Protein AF-A0A9E2YV02-F1 (afdb_monomer_lite)

Radius of gyration: 29.88 Å; chains: 1; bounding box: 59×122×78 Å

pLDDT: mean 83.45, std 21.66, range [33.41, 98.94]

Sequence (335 aa):
MICKRRSFVGFTLAAAAYAQSGPAPRADAPRPAQPPQVVSPEVSADRHITFRIHAPNAKAIHLSGGDIPGMNPQAGQMTQGENGIWELTIGPIDPGAYRYNFNVDGVTVIDPRNPSSSESNNNLWSLVYVPGSDFMDTRQVPHGAVAAVTYYSTALQRFRRMHVYTPPGYENGSAKYPVFYLLHGAGDSDDSWTSVGRAGFIMDNLIAAKAAKPMVIVMPAGHTSMGGFRVPGGADEFARDFTTDIMPYVEKNYRVISDRAHRAIAGLSMGGAQTLNIAVPHLNEFAYIGVYSSGLIGEFGPMRPAGAGGPTIQTPPGPSWEERNKDVLDNASLK

Foldseek 3Di:
DDDDDDDDDDDDDDDDDDDDDDDDDDDPDPDPDPQDDDAPFDADPLQKTKGKDQAQPFPWKFKDWPQWPPDDRVLRTWDQDPPRMTMHIDDSTDFFKTWMFMQTNNDTHERPNAPAWFDWLPDITGMDGGDDDLLLDPDPFQFWDKDWDWDQQPLLRGIFIAIKTFAGCQVVDDAAAFEEEEEEAPRGFNRCCVGRVSVRSNQRSCVRVVVDDGHMYIRTGQDSDPPDDDDPDDQRSSLCSCVPPVLVVCVVPGRHDQFQVRYEYEYEASSLQVQCSNCVVPVRRHPYGYRHPYDHPDDPDPPDPPPPDDDDPDDPDDDDPCRVCVVVSSDPVND

Structure (mmCIF, N/CA/C/O backbone):
data_AF-A0A9E2YV02-F1
#
_entry.id   AF-A0A9E2YV02-F1
#
loop_
_atom_site.group_PDB
_atom_site.id
_atom_site.type_symbol
_atom_site.label_atom_id
_atom_site.label_alt_id
_atom_site.label_comp_id
_atom_site.label_asym_id
_atom_site.label_entity_id
_atom_site.label_seq_id
_atom_site.pdbx_PDB_ins_code
_atom_site.Cartn_x
_atom_site.Cartn_y
_atom_site.Cartn_z
_atom_site.occupancy
_atom_site.B_iso_or_equiv
_atom_site.auth_seq_id
_atom_site.auth_comp_id
_atom_site.auth_asym_id
_atom_site.auth_atom_id
_atom_site.pdbx_PDB_model_num
ATOM 1 N N . MET A 1 1 ? 33.897 -88.022 22.891 1.00 38.88 1 MET A N 1
ATOM 2 C CA . MET A 1 1 ? 34.046 -86.561 22.703 1.00 38.88 1 MET A CA 1
ATOM 3 C C . MET A 1 1 ? 32.927 -85.847 23.443 1.00 38.88 1 MET A C 1
ATOM 5 O O . MET A 1 1 ? 31.831 -86.375 23.533 1.00 38.88 1 MET A O 1
ATOM 9 N N . ILE A 1 2 ? 33.271 -84.723 24.061 1.00 36.78 2 ILE A N 1
ATOM 10 C CA . ILE A 1 2 ? 32.563 -84.041 25.151 1.00 36.78 2 ILE A CA 1
ATOM 11 C C . ILE A 1 2 ? 31.263 -83.358 24.690 1.00 36.78 2 ILE A C 1
ATOM 13 O O . ILE A 1 2 ? 31.274 -82.584 23.741 1.00 36.78 2 ILE A O 1
ATOM 17 N N . CYS A 1 3 ? 30.182 -83.562 25.449 1.00 37.16 3 CYS A N 1
ATOM 18 C CA . CYS A 1 3 ? 28.969 -82.741 25.447 1.00 37.16 3 CYS A CA 1
ATOM 19 C C . CYS A 1 3 ? 28.955 -81.951 26.768 1.00 37.16 3 CYS A C 1
ATOM 21 O O . CYS A 1 3 ? 29.008 -82.569 27.834 1.00 37.16 3 CYS A O 1
ATOM 23 N N . LYS A 1 4 ? 28.938 -80.608 26.742 1.00 38.44 4 LYS A N 1
ATOM 24 C CA . LYS A 1 4 ? 28.918 -79.783 27.967 1.00 38.44 4 LYS A CA 1
ATOM 25 C C . LYS A 1 4 ? 27.669 -78.907 28.068 1.00 38.44 4 LYS A C 1
ATOM 27 O O . LYS A 1 4 ? 27.256 -78.244 27.123 1.00 38.44 4 LYS A O 1
ATOM 32 N N . ARG A 1 5 ? 27.087 -78.997 29.265 1.00 40.00 5 ARG A N 1
ATOM 33 C CA . ARG A 1 5 ? 25.814 -78.465 29.755 1.00 40.00 5 ARG A CA 1
ATOM 34 C C . ARG A 1 5 ? 25.841 -76.948 29.963 1.00 40.00 5 ARG A C 1
ATOM 36 O O . ARG A 1 5 ? 26.875 -76.382 30.304 1.00 40.00 5 ARG A O 1
ATOM 43 N N . ARG A 1 6 ? 24.659 -76.338 29.838 1.00 44.09 6 ARG A N 1
ATOM 44 C CA . ARG A 1 6 ? 24.321 -74.979 30.286 1.00 44.09 6 ARG A CA 1
ATOM 45 C C . ARG A 1 6 ? 24.007 -74.980 31.789 1.00 44.09 6 ARG A C 1
ATOM 47 O O . ARG A 1 6 ? 23.298 -75.874 32.243 1.00 44.09 6 ARG A O 1
ATOM 54 N N . SER A 1 7 ? 24.451 -73.948 32.504 1.00 37.84 7 SER A N 1
ATOM 55 C CA . SER A 1 7 ? 23.971 -73.593 33.847 1.00 37.84 7 SER A CA 1
ATOM 56 C C . SER A 1 7 ? 23.439 -72.161 33.820 1.00 37.84 7 SER A C 1
ATOM 58 O O . SER A 1 7 ? 24.141 -71.255 33.379 1.00 37.84 7 SER A O 1
ATOM 60 N N . PHE A 1 8 ? 22.202 -71.978 34.279 1.00 35.25 8 PHE A N 1
ATOM 61 C CA . PHE A 1 8 ? 21.577 -70.684 34.554 1.00 35.25 8 PHE A CA 1
ATOM 62 C C . PHE A 1 8 ? 21.704 -70.393 36.055 1.00 35.25 8 PHE A C 1
ATOM 64 O O . PHE A 1 8 ? 21.422 -71.271 36.869 1.00 35.25 8 PHE A O 1
ATOM 71 N N . VAL A 1 9 ? 22.103 -69.173 36.415 1.00 39.19 9 VAL A N 1
ATOM 72 C CA . VAL A 1 9 ? 22.070 -68.660 37.793 1.00 39.19 9 VAL A CA 1
ATOM 73 C C . VAL A 1 9 ? 20.946 -67.629 37.868 1.00 39.19 9 VAL A C 1
ATOM 75 O O . VAL A 1 9 ? 20.945 -66.666 37.105 1.00 39.19 9 VAL A O 1
ATOM 78 N N . GLY A 1 10 ? 19.971 -67.862 38.748 1.00 33.69 10 GLY A N 1
ATOM 79 C CA . GLY A 1 10 ? 18.887 -66.929 39.046 1.00 33.69 10 GLY A CA 1
ATOM 80 C C . GLY A 1 10 ? 19.279 -65.966 40.166 1.00 33.69 10 GLY A C 1
ATOM 81 O O . GLY A 1 10 ? 19.847 -66.390 41.169 1.00 33.69 10 GLY A O 1
ATOM 82 N N . PHE A 1 11 ? 18.958 -64.684 39.997 1.00 36.66 11 PHE A N 1
ATOM 83 C CA . PHE A 1 11 ? 19.027 -63.669 41.048 1.00 36.66 11 PHE A CA 1
ATOM 84 C C . PHE A 1 11 ? 17.606 -63.285 41.469 1.00 36.66 11 PHE A C 1
ATOM 86 O O . PHE A 1 11 ? 16.801 -62.848 40.648 1.00 36.66 11 PHE A O 1
ATOM 93 N N . THR A 1 12 ? 17.303 -63.449 42.753 1.00 37.78 12 THR A N 1
ATOM 94 C CA . THR A 1 12 ? 16.073 -62.994 43.410 1.00 37.78 12 THR A CA 1
ATOM 95 C C . THR A 1 12 ? 16.258 -61.545 43.870 1.00 37.78 12 THR A C 1
ATOM 97 O O . THR A 1 12 ? 17.143 -61.271 44.677 1.00 37.78 12 THR A O 1
ATOM 100 N N . LEU A 1 13 ? 15.427 -60.612 43.388 1.00 39.62 13 LEU A N 1
ATOM 101 C CA . LEU A 1 13 ? 15.317 -59.261 43.953 1.00 39.62 13 LEU A CA 1
ATOM 102 C C . LEU A 1 13 ? 14.214 -59.231 45.020 1.00 39.62 13 LEU A C 1
ATOM 104 O O . LEU A 1 13 ? 13.068 -59.580 44.743 1.00 39.62 13 LEU A O 1
ATOM 108 N N . ALA A 1 14 ? 14.557 -58.774 46.225 1.00 38.28 14 ALA A N 1
ATOM 109 C CA . ALA A 1 14 ? 13.600 -58.415 47.266 1.00 38.28 14 ALA A CA 1
ATOM 110 C C . ALA A 1 14 ? 13.085 -56.983 47.028 1.00 38.28 14 ALA A C 1
ATOM 112 O O . ALA A 1 14 ? 13.881 -56.057 46.876 1.00 38.28 14 ALA A O 1
ATOM 113 N N . ALA A 1 15 ? 11.764 -56.797 46.996 1.00 38.00 15 ALA A N 1
ATOM 114 C CA . ALA A 1 15 ? 11.129 -55.487 46.878 1.00 38.00 15 ALA A CA 1
ATOM 115 C C . ALA A 1 15 ? 10.862 -54.893 48.272 1.00 38.00 15 ALA A C 1
ATOM 117 O O . ALA A 1 15 ? 10.129 -55.478 49.068 1.00 38.00 15 ALA A O 1
ATOM 118 N N . ALA A 1 16 ? 11.434 -53.722 48.557 1.00 41.56 16 ALA A N 1
ATOM 119 C CA . ALA A 1 16 ? 11.057 -52.897 49.701 1.00 41.56 16 ALA A CA 1
ATOM 120 C C . ALA A 1 16 ? 9.892 -51.977 49.297 1.00 41.56 16 ALA A C 1
ATOM 122 O O . ALA A 1 16 ? 10.006 -51.206 48.343 1.00 41.56 16 ALA A O 1
ATOM 123 N N . ALA A 1 17 ? 8.767 -52.065 50.008 1.00 39.16 17 ALA A N 1
ATOM 124 C CA . ALA A 1 17 ? 7.615 -51.196 49.800 1.00 39.16 17 ALA A CA 1
ATOM 125 C C . ALA A 1 17 ? 7.838 -49.841 50.494 1.00 39.16 17 ALA A C 1
ATOM 127 O O . ALA A 1 17 ? 7.869 -49.767 51.720 1.00 39.16 17 ALA A O 1
ATOM 128 N N . TYR A 1 18 ? 7.961 -48.767 49.713 1.00 40.62 18 TYR A N 1
ATOM 129 C CA . TYR A 1 18 ? 7.818 -47.398 50.209 1.00 40.62 18 TYR A CA 1
ATOM 130 C C . TYR A 1 18 ? 6.353 -46.975 50.074 1.00 40.62 18 TYR A C 1
ATOM 132 O O . TYR A 1 18 ? 5.809 -46.947 48.971 1.00 40.62 18 TYR A O 1
ATOM 140 N N . ALA A 1 19 ? 5.709 -46.635 51.191 1.00 46.16 19 ALA A N 1
ATOM 141 C CA . ALA A 1 19 ? 4.398 -46.000 51.178 1.00 46.16 19 ALA A CA 1
ATOM 142 C C . ALA A 1 19 ? 4.544 -44.561 50.651 1.00 46.16 19 ALA A C 1
ATOM 144 O O . ALA A 1 19 ? 5.093 -43.698 51.333 1.00 46.16 19 ALA A O 1
ATOM 145 N N . GLN A 1 20 ? 4.081 -44.307 49.425 1.00 43.41 20 GLN A N 1
ATOM 146 C CA . GLN A 1 20 ? 3.940 -42.950 48.899 1.00 43.41 20 GLN A CA 1
ATOM 147 C C . GLN A 1 20 ? 2.690 -42.312 49.510 1.00 43.41 20 GLN A C 1
ATOM 149 O O . GLN A 1 20 ? 1.570 -42.757 49.260 1.00 43.41 20 GLN A O 1
ATOM 154 N N . SER A 1 21 ? 2.867 -41.259 50.305 1.00 52.78 21 SER A N 1
ATOM 155 C CA . SER A 1 21 ? 1.779 -40.340 50.628 1.00 52.78 21 SER A CA 1
ATOM 156 C C . SER A 1 21 ? 1.351 -39.627 49.342 1.00 52.78 21 SER A C 1
ATOM 158 O O . SER A 1 21 ? 2.147 -38.941 48.700 1.00 52.78 21 SER A O 1
ATOM 160 N N . GLY A 1 22 ? 0.098 -39.829 48.928 1.00 54.09 22 GLY A N 1
ATOM 161 C CA . GLY A 1 22 ? -0.474 -39.131 47.778 1.00 54.09 22 GLY A CA 1
ATOM 162 C C . GLY A 1 22 ? -0.483 -37.610 47.996 1.00 54.09 22 GLY A C 1
ATOM 163 O O . GLY A 1 22 ? -0.573 -37.158 49.142 1.00 54.09 22 GLY A O 1
ATOM 164 N N . PRO A 1 23 ? -0.384 -36.801 46.927 1.00 54.72 23 PRO A N 1
ATOM 165 C CA . PRO A 1 23 ? -0.481 -35.354 47.053 1.00 54.72 23 PRO A CA 1
ATOM 166 C C . PRO A 1 23 ? -1.861 -34.984 47.608 1.00 54.72 23 PRO A C 1
ATOM 168 O O . PRO A 1 23 ? -2.881 -35.502 47.152 1.00 54.72 23 PRO A O 1
ATOM 171 N N . ALA A 1 24 ? -1.890 -34.089 48.597 1.00 54.78 24 ALA A N 1
ATOM 172 C CA . ALA A 1 24 ? -3.134 -33.538 49.122 1.00 54.78 24 ALA A CA 1
ATO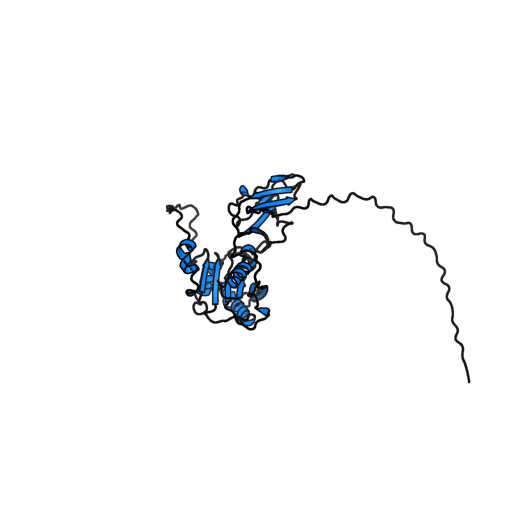M 173 C C . ALA A 1 24 ? -3.953 -32.898 47.980 1.00 54.78 24 ALA A C 1
ATOM 175 O O . ALA A 1 24 ? -3.357 -32.284 47.085 1.00 54.78 24 ALA A O 1
ATOM 176 N N . PRO A 1 25 ? -5.293 -33.017 47.988 1.00 47.84 25 PRO A N 1
ATOM 177 C CA . PRO A 1 25 ? -6.132 -32.396 46.973 1.00 47.84 25 PRO A CA 1
ATOM 178 C C . PRO A 1 25 ? -5.885 -30.884 46.978 1.00 47.84 25 PRO A C 1
ATOM 180 O O . PRO A 1 25 ? -6.066 -30.212 47.995 1.00 47.84 25 PRO A O 1
ATOM 183 N N . ARG A 1 26 ? -5.423 -30.347 45.842 1.00 58.22 26 ARG A N 1
ATOM 184 C CA . ARG A 1 26 ? -5.372 -28.900 45.630 1.00 58.22 26 ARG A CA 1
ATOM 185 C C . ARG A 1 26 ? -6.810 -28.400 45.667 1.00 58.22 26 ARG A C 1
ATOM 187 O O . ARG A 1 26 ? -7.635 -28.889 44.906 1.00 58.22 26 ARG A O 1
ATOM 194 N N . ALA A 1 27 ? -7.098 -27.451 46.552 1.00 54.91 27 ALA A N 1
ATOM 195 C CA . ALA A 1 27 ? -8.340 -26.700 46.488 1.00 54.91 27 ALA A CA 1
ATOM 196 C C . ALA A 1 27 ? -8.445 -26.067 45.092 1.00 54.91 27 ALA A C 1
ATOM 198 O O . ALA A 1 27 ? -7.511 -25.385 44.658 1.00 54.91 27 ALA A O 1
ATOM 199 N N . ASP A 1 28 ? -9.549 -26.329 44.394 1.00 58.22 28 ASP A N 1
ATOM 200 C CA . ASP A 1 28 ? -9.870 -25.719 43.108 1.00 58.22 28 ASP A CA 1
ATOM 201 C C . ASP A 1 28 ? -10.026 -24.208 43.308 1.00 58.22 28 ASP A C 1
ATOM 203 O O . ASP A 1 28 ? -11.097 -23.704 43.648 1.00 58.22 28 ASP A O 1
ATOM 207 N N . ALA A 1 29 ? -8.931 -23.465 43.145 1.00 57.91 29 ALA A N 1
ATOM 208 C CA . ALA A 1 29 ? -9.006 -22.022 43.017 1.00 57.91 29 ALA A CA 1
ATOM 209 C C . ALA A 1 29 ? -9.930 -21.715 41.823 1.00 57.91 29 ALA A C 1
ATOM 211 O O . ALA A 1 29 ? -9.729 -22.303 40.753 1.00 57.91 29 ALA A O 1
ATOM 212 N N . PRO A 1 30 ? -10.932 -20.825 41.970 1.00 56.12 30 PRO A N 1
ATOM 213 C CA . PRO A 1 30 ? -11.796 -20.447 40.863 1.00 56.12 30 PRO A CA 1
ATOM 214 C C . PRO A 1 30 ? -10.932 -20.034 39.676 1.00 56.12 30 PRO A C 1
ATOM 216 O O . PRO A 1 30 ? -10.073 -19.156 39.798 1.00 56.12 30 PRO A O 1
ATOM 219 N N . ARG A 1 31 ? -11.129 -20.694 38.530 1.00 56.78 31 ARG A N 1
ATOM 220 C CA . ARG A 1 31 ? -10.464 -20.295 37.290 1.00 56.78 31 ARG A CA 1
ATOM 221 C C . ARG A 1 31 ? -10.792 -18.814 37.069 1.00 56.78 31 ARG A C 1
ATOM 223 O O . ARG A 1 31 ? -11.977 -18.478 37.146 1.00 56.78 31 ARG A O 1
ATOM 230 N N . PRO A 1 32 ? -9.800 -17.939 36.817 1.00 60.06 32 PRO A N 1
ATOM 231 C CA . PRO A 1 32 ? -10.086 -16.549 36.495 1.00 60.06 32 PRO A CA 1
ATOM 232 C C . PRO A 1 32 ? -11.140 -16.522 35.390 1.00 60.06 32 PRO A C 1
ATOM 234 O O . PRO A 1 32 ? -11.003 -17.262 34.407 1.00 60.06 32 PRO A O 1
ATOM 237 N N . ALA A 1 33 ? -12.205 -15.740 35.583 1.00 62.16 33 ALA A N 1
ATOM 238 C CA . ALA A 1 33 ? -13.233 -15.572 34.568 1.00 62.16 33 ALA A CA 1
ATOM 239 C C . ALA A 1 33 ? -12.534 -15.198 33.259 1.00 62.16 33 ALA A C 1
ATOM 241 O O . ALA A 1 33 ? -11.707 -14.281 33.236 1.00 62.16 33 ALA A O 1
ATOM 242 N N . GLN A 1 34 ? -12.790 -15.962 32.194 1.00 60.88 34 GLN A N 1
ATOM 243 C CA . GLN A 1 34 ? -12.208 -15.609 30.910 1.00 60.88 34 GLN A CA 1
ATOM 244 C C . GLN A 1 34 ? -12.723 -14.223 30.523 1.00 60.88 34 GLN A C 1
ATOM 246 O O . GLN A 1 34 ? -13.920 -13.969 30.682 1.00 60.88 34 GLN A O 1
ATOM 251 N N . PRO A 1 35 ? -11.843 -13.328 30.044 1.00 60.97 35 PRO A N 1
ATOM 252 C CA . PRO A 1 35 ? -12.292 -12.039 29.558 1.00 60.97 35 PRO A CA 1
ATOM 253 C C . PRO A 1 35 ? -13.351 -12.267 28.469 1.00 60.97 35 PRO A C 1
ATOM 255 O O . PRO A 1 35 ? -13.230 -13.232 27.697 1.00 60.97 35 PRO A O 1
ATOM 258 N N . PRO A 1 36 ? -14.392 -11.419 28.415 1.00 65.81 36 PRO A N 1
ATOM 259 C CA . PRO A 1 36 ? -15.436 -11.545 27.411 1.00 65.81 36 PRO A CA 1
ATOM 260 C C . PRO A 1 36 ? -14.805 -11.601 26.014 1.00 65.81 36 PRO A C 1
ATOM 262 O O . PRO A 1 36 ? -13.870 -10.859 25.707 1.00 65.81 36 PRO A O 1
ATOM 265 N N . GLN A 1 37 ? -15.276 -12.526 25.174 1.00 75.25 37 GLN A N 1
ATOM 266 C CA . GLN A 1 37 ? -14.816 -12.606 23.790 1.00 75.25 37 GLN A CA 1
ATOM 267 C C . GLN A 1 37 ? -15.400 -11.420 23.027 1.00 75.25 37 GLN A C 1
ATOM 269 O O . GLN A 1 37 ? -16.603 -11.355 22.792 1.00 75.25 37 GLN A O 1
ATOM 274 N N . VAL A 1 38 ? -14.535 -10.479 22.666 1.00 85.88 38 VAL A N 1
ATOM 275 C CA . VAL A 1 38 ? -14.902 -9.281 21.915 1.00 85.88 38 VAL A CA 1
ATOM 276 C C . VAL A 1 38 ? -14.471 -9.450 20.459 1.00 85.88 38 VAL A C 1
ATOM 278 O O . VAL A 1 38 ? -13.348 -9.895 20.187 1.00 85.88 38 VAL A O 1
ATOM 281 N N . VAL A 1 39 ? -15.372 -9.102 19.539 1.00 93.25 39 VAL A N 1
ATOM 282 C CA . VAL A 1 39 ? -15.087 -8.943 18.108 1.00 93.25 39 VAL A CA 1
ATOM 283 C C . VAL A 1 39 ? -14.749 -7.476 17.863 1.00 93.25 39 VAL A C 1
ATOM 285 O O . VAL A 1 39 ? -15.541 -6.592 18.201 1.00 93.25 39 VAL A O 1
ATOM 288 N N . SER A 1 40 ? -13.558 -7.231 17.321 1.00 96.00 40 SER A N 1
ATOM 289 C CA . SER A 1 40 ? -13.101 -5.903 16.923 1.00 96.00 40 SER A CA 1
ATOM 290 C C . SER A 1 40 ? -12.080 -6.020 15.784 1.00 96.00 40 SER A C 1
ATOM 292 O O . SER A 1 40 ? -11.206 -6.889 15.863 1.00 96.00 40 SER A O 1
ATOM 294 N N . PRO A 1 41 ? -12.185 -5.184 14.737 1.00 97.31 41 PRO A N 1
ATOM 295 C CA . PRO A 1 41 ? -13.320 -4.321 14.432 1.00 97.31 41 PRO A CA 1
ATOM 296 C C . PRO A 1 41 ? -14.464 -5.162 13.840 1.00 97.31 41 PRO A C 1
ATOM 298 O O . PRO A 1 41 ? -14.237 -6.205 13.228 1.00 97.31 41 PRO A O 1
ATOM 301 N N . GLU A 1 42 ? -15.702 -4.715 14.010 1.00 97.31 42 GLU A N 1
ATOM 302 C CA . GLU A 1 42 ? -16.876 -5.308 13.366 1.00 97.31 42 GLU A CA 1
ATOM 303 C C . GLU A 1 42 ? -17.406 -4.342 12.306 1.00 97.31 42 GLU A C 1
ATOM 305 O O . GLU A 1 42 ? -17.707 -3.195 12.621 1.00 97.31 42 GLU A O 1
ATOM 310 N N . VAL A 1 43 ? -17.505 -4.791 11.053 1.00 97.56 43 VAL A N 1
ATOM 311 C CA . VAL A 1 43 ? -18.062 -3.994 9.950 1.00 97.56 43 VAL A CA 1
ATOM 312 C C . VAL A 1 43 ? -19.467 -4.499 9.643 1.00 97.56 43 VAL A C 1
ATOM 314 O O . VAL A 1 43 ? -19.648 -5.667 9.297 1.00 97.56 43 VAL A O 1
ATOM 317 N N . SER A 1 44 ? -20.463 -3.627 9.767 1.00 97.12 44 SER A N 1
ATOM 318 C CA . SER A 1 44 ? -21.860 -3.942 9.476 1.00 97.12 44 SER A CA 1
ATOM 319 C C . SER A 1 44 ? -22.175 -3.855 7.975 1.00 97.12 44 SER A C 1
ATOM 321 O O . SER A 1 44 ? -21.425 -3.284 7.179 1.00 97.12 44 SER A O 1
ATOM 323 N N . ALA A 1 45 ? -23.327 -4.398 7.568 1.00 95.31 45 ALA A N 1
ATOM 324 C CA . ALA A 1 45 ? -23.771 -4.386 6.169 1.00 95.31 45 ALA A CA 1
ATOM 325 C C . ALA A 1 45 ? -24.030 -2.970 5.615 1.00 95.31 45 ALA A C 1
ATOM 327 O O . ALA A 1 45 ? -23.875 -2.730 4.420 1.00 95.31 45 ALA A O 1
ATOM 328 N N . ASP A 1 46 ? -24.399 -2.026 6.480 1.00 96.00 46 ASP A N 1
ATOM 329 C CA . ASP A 1 46 ? -24.568 -0.606 6.166 1.00 96.00 46 ASP A CA 1
ATOM 330 C C . ASP A 1 46 ? -23.266 0.205 6.331 1.00 96.00 46 ASP A C 1
ATOM 332 O O . ASP A 1 46 ? -23.297 1.432 6.276 1.00 96.00 46 ASP A O 1
ATOM 336 N N . ARG A 1 47 ? -22.116 -0.478 6.458 1.00 96.25 47 ARG A N 1
ATOM 337 C CA . ARG A 1 47 ? -20.756 0.088 6.529 1.00 96.25 47 ARG A CA 1
ATOM 338 C C . ARG A 1 47 ? -20.487 0.975 7.745 1.00 96.25 47 ARG A C 1
ATOM 340 O O . ARG A 1 47 ? -19.621 1.849 7.695 1.00 96.25 47 ARG A O 1
ATOM 347 N N . HIS A 1 48 ? -21.180 0.732 8.851 1.00 97.69 48 HIS A N 1
ATOM 348 C CA . HIS A 1 48 ? -20.699 1.187 10.148 1.00 97.69 48 HIS A CA 1
ATOM 349 C C . HIS A 1 48 ? -19.582 0.259 10.629 1.00 97.69 48 HIS A C 1
ATOM 351 O O . HIS A 1 48 ? -19.563 -0.935 10.323 1.00 97.69 48 HIS A O 1
ATOM 357 N N . ILE A 1 49 ? -18.632 0.819 11.369 1.00 97.94 49 ILE A N 1
ATOM 358 C CA . ILE A 1 49 ? -17.528 0.075 11.968 1.00 97.94 49 ILE A CA 1
ATOM 359 C C . ILE A 1 49 ? -17.617 0.243 13.476 1.00 97.94 49 ILE A C 1
ATOM 361 O O . ILE A 1 49 ? -17.539 1.369 13.971 1.00 97.94 49 ILE A O 1
ATOM 365 N N . THR A 1 50 ? -17.741 -0.865 14.198 1.00 97.62 50 THR A N 1
ATOM 366 C CA . THR A 1 50 ? -17.709 -0.889 15.657 1.00 97.62 50 THR A CA 1
ATOM 367 C C . THR A 1 50 ? -16.365 -1.418 16.140 1.00 97.62 50 THR A C 1
ATOM 369 O O . THR A 1 50 ? -15.999 -2.571 15.907 1.00 97.62 50 THR A O 1
ATOM 372 N N . PHE A 1 51 ? -15.624 -0.562 16.835 1.00 97.81 51 PHE A N 1
ATOM 373 C CA . PHE A 1 51 ? -14.344 -0.872 17.459 1.00 97.81 51 PHE A CA 1
ATOM 374 C C . PHE A 1 51 ? -14.552 -1.163 18.934 1.00 97.81 51 PHE A C 1
ATOM 376 O O . PHE A 1 51 ? -15.280 -0.431 19.608 1.00 97.81 51 PHE A O 1
ATOM 383 N N . ARG A 1 52 ? -13.888 -2.201 19.450 1.00 97.38 52 ARG A N 1
ATOM 384 C CA . ARG A 1 52 ? -14.030 -2.607 20.848 1.00 97.38 52 ARG A CA 1
ATOM 385 C C . ARG A 1 52 ? -12.715 -3.056 21.467 1.00 97.38 52 ARG A C 1
ATOM 387 O O . ARG A 1 52 ? -11.957 -3.809 20.864 1.00 97.38 52 ARG A O 1
ATOM 394 N N . ILE A 1 53 ? -12.484 -2.679 22.721 1.00 96.50 53 ILE A N 1
ATOM 395 C CA . ILE A 1 53 ? -11.328 -3.144 23.496 1.00 96.50 53 ILE A CA 1
ATOM 396 C C . ILE A 1 53 ? -11.706 -3.377 24.961 1.00 96.50 53 ILE A C 1
ATOM 398 O O . ILE A 1 53 ? -12.350 -2.546 25.597 1.00 96.50 53 ILE A O 1
ATOM 402 N N . HIS A 1 54 ? -11.312 -4.526 25.515 1.00 95.56 54 HIS A N 1
ATOM 403 C CA . HIS A 1 54 ? -11.514 -4.833 26.932 1.00 95.56 54 HIS A CA 1
ATOM 404 C C . HIS A 1 54 ? -10.378 -4.230 27.767 1.00 95.56 54 HIS A C 1
ATOM 406 O O . HIS A 1 54 ? -9.242 -4.704 27.724 1.00 95.56 54 HIS A O 1
ATOM 412 N N . ALA A 1 55 ? -10.698 -3.184 28.525 1.00 95.38 55 ALA A N 1
ATOM 413 C CA . ALA A 1 55 ? -9.757 -2.406 29.322 1.00 95.38 55 ALA A CA 1
ATOM 414 C C . ALA A 1 55 ? -10.464 -1.845 30.579 1.00 95.38 55 ALA A C 1
ATOM 416 O O . ALA A 1 55 ? -10.728 -0.644 30.672 1.00 95.38 55 ALA A O 1
ATOM 417 N N . PRO A 1 56 ? -10.789 -2.705 31.566 1.00 94.38 56 PRO A N 1
ATOM 418 C CA . PRO A 1 56 ? -11.654 -2.354 32.700 1.00 94.38 56 PRO A CA 1
ATOM 419 C C . PRO A 1 56 ? -11.093 -1.253 33.607 1.00 94.38 56 PRO A C 1
ATOM 421 O O . PRO A 1 56 ? -11.859 -0.563 34.271 1.00 94.38 56 PRO A O 1
ATOM 424 N N . ASN A 1 57 ? -9.768 -1.090 33.627 1.00 95.12 57 ASN A N 1
ATOM 425 C CA . ASN A 1 57 ? -9.072 -0.124 34.477 1.00 95.12 57 ASN A CA 1
ATOM 426 C C . ASN A 1 57 ? -8.628 1.140 33.723 1.00 95.12 57 ASN A C 1
ATOM 428 O O . ASN A 1 57 ? -7.972 1.989 34.327 1.00 95.12 57 ASN A O 1
ATOM 432 N N . ALA A 1 58 ? -8.916 1.241 32.419 1.00 96.81 58 ALA A N 1
ATOM 433 C CA . ALA A 1 58 ? -8.567 2.425 31.643 1.00 96.81 58 ALA A CA 1
ATOM 434 C C . ALA A 1 58 ? -9.402 3.629 32.094 1.00 96.81 58 ALA A C 1
ATOM 436 O O . ALA A 1 58 ? -10.544 3.470 32.527 1.00 96.81 58 ALA A O 1
ATOM 437 N N . LYS A 1 59 ? -8.840 4.834 31.991 1.00 96.19 59 LYS A N 1
ATOM 438 C CA . LYS A 1 59 ? -9.541 6.084 32.327 1.00 96.19 59 LYS A CA 1
ATOM 439 C C . LYS A 1 59 ? -10.084 6.776 31.086 1.00 96.19 59 LYS A C 1
ATOM 441 O O . LYS A 1 59 ? -11.143 7.394 31.147 1.00 96.19 59 LYS A O 1
ATOM 446 N N . ALA A 1 60 ? -9.354 6.691 29.981 1.00 96.56 60 ALA A N 1
ATOM 447 C CA . ALA A 1 60 ? -9.761 7.218 28.694 1.00 96.56 60 ALA A CA 1
ATOM 448 C C . ALA A 1 60 ? -9.193 6.360 27.565 1.00 96.56 60 ALA A C 1
ATOM 450 O O . ALA A 1 60 ? -8.010 6.006 27.564 1.00 96.56 60 ALA A O 1
ATOM 451 N N . ILE A 1 61 ? -10.034 6.081 26.571 1.00 97.62 61 ILE A N 1
ATOM 452 C CA . ILE A 1 61 ? -9.614 5.421 25.340 1.00 97.62 61 ILE A CA 1
ATOM 453 C C . ILE A 1 61 ? -10.073 6.240 24.143 1.00 97.62 61 ILE A C 1
ATOM 455 O O . ILE A 1 61 ? -11.223 6.673 24.079 1.00 97.62 61 ILE A O 1
ATOM 459 N N . HIS A 1 62 ? -9.160 6.438 23.195 1.00 97.12 62 HIS A N 1
ATOM 460 C CA . HIS A 1 62 ? -9.461 7.058 21.911 1.00 97.12 62 HIS A CA 1
ATOM 461 C C . HIS A 1 62 ? -9.032 6.142 20.769 1.00 97.12 62 HIS A C 1
ATOM 463 O O . HIS A 1 62 ? -7.948 5.567 20.797 1.00 97.12 62 HIS A O 1
ATOM 469 N N . LEU A 1 63 ? -9.851 6.044 19.735 1.00 97.62 63 LEU A N 1
ATOM 470 C CA . LEU A 1 63 ? -9.474 5.495 18.448 1.00 97.62 63 LEU A CA 1
ATOM 471 C C . LEU A 1 63 ? -8.682 6.548 17.662 1.00 97.62 63 LEU A C 1
ATOM 473 O O . LEU A 1 63 ? -9.063 7.713 17.590 1.00 97.62 63 LEU A O 1
ATOM 477 N N . SER A 1 64 ? -7.572 6.137 17.062 1.00 94.94 64 SER A N 1
ATOM 478 C CA . SER A 1 64 ? -6.779 6.951 16.142 1.00 94.94 64 SER A CA 1
ATOM 479 C C . SER A 1 64 ? -6.701 6.246 14.797 1.00 94.94 64 SER A C 1
ATOM 481 O O . SER A 1 64 ? -6.333 5.079 14.752 1.00 94.94 64 SER A O 1
ATOM 483 N N . GLY A 1 65 ? -6.992 6.943 13.703 1.00 92.44 65 GLY A N 1
ATOM 484 C CA . GLY A 1 65 ? -6.895 6.387 12.353 1.00 92.44 65 GLY A CA 1
ATOM 485 C C . GLY A 1 65 ? -6.953 7.496 11.317 1.00 92.44 65 GLY A C 1
ATOM 486 O O . GLY A 1 65 ? -8.036 7.905 10.921 1.00 92.44 65 GLY A O 1
ATOM 487 N N . GLY A 1 66 ? -5.790 8.019 10.920 1.00 86.88 66 GLY A N 1
ATOM 488 C CA . GLY A 1 66 ? -5.704 9.190 10.036 1.00 86.88 66 GLY A CA 1
ATOM 489 C C . GLY A 1 66 ? -6.270 8.959 8.633 1.00 86.88 66 GLY A C 1
ATOM 490 O O . GLY A 1 66 ? -6.670 9.916 7.979 1.00 86.88 66 GLY A O 1
ATOM 491 N N . ASP A 1 67 ? -6.347 7.699 8.205 1.00 89.62 67 ASP A N 1
ATOM 492 C CA . ASP A 1 67 ? -6.890 7.326 6.898 1.00 89.62 67 ASP A CA 1
ATOM 493 C C . ASP A 1 67 ? -8.423 7.183 6.927 1.00 89.62 67 ASP A C 1
ATOM 495 O O . ASP A 1 67 ? -9.055 7.158 5.874 1.00 89.62 67 ASP A O 1
ATOM 499 N N . ILE A 1 68 ? -9.035 7.078 8.116 1.00 95.19 68 ILE A N 1
ATOM 500 C CA . ILE A 1 68 ? -10.487 6.932 8.273 1.00 95.19 68 ILE A CA 1
ATOM 501 C C . ILE A 1 68 ? -11.161 8.297 8.038 1.00 95.19 68 ILE A C 1
ATOM 503 O O . ILE A 1 68 ? -10.871 9.251 8.770 1.00 95.19 68 ILE A O 1
ATOM 507 N N . PRO A 1 69 ? -12.104 8.415 7.082 1.00 91.69 69 PRO A N 1
ATOM 508 C CA . PRO A 1 69 ? -12.812 9.664 6.821 1.00 91.69 69 PRO A CA 1
ATOM 509 C C . PRO A 1 69 ? -13.501 10.225 8.071 1.00 91.69 69 PRO A C 1
ATOM 511 O O . PRO A 1 69 ? -14.208 9.518 8.786 1.00 91.69 69 PRO A O 1
ATOM 514 N N . GLY A 1 70 ? -13.296 11.517 8.338 1.00 88.62 70 GLY A N 1
ATOM 515 C CA . GLY A 1 70 ? -13.913 12.221 9.469 1.00 88.62 70 GLY A CA 1
ATOM 516 C C . GLY A 1 70 ? -13.272 11.956 10.838 1.00 88.62 70 GLY A C 1
ATOM 517 O O . GLY A 1 70 ? -13.680 12.583 11.820 1.00 88.62 70 GLY A O 1
ATOM 518 N N . MET A 1 71 ? -12.254 11.093 10.924 1.00 93.25 71 MET A N 1
ATOM 519 C CA . MET A 1 71 ? -11.579 10.790 12.184 1.00 93.25 71 MET A CA 1
ATOM 520 C C . MET A 1 71 ? -10.792 11.996 12.711 1.00 93.25 71 MET A C 1
ATOM 522 O O . MET A 1 71 ? -9.996 12.618 12.011 1.00 93.25 71 MET A O 1
ATOM 526 N N . ASN A 1 72 ? -11.015 12.324 13.979 1.00 90.94 72 ASN A N 1
ATOM 527 C CA . ASN A 1 72 ? -10.333 13.379 14.723 1.00 90.94 72 ASN A CA 1
ATOM 528 C C . ASN A 1 72 ? -10.354 13.019 16.224 1.00 90.94 72 ASN A C 1
ATOM 530 O O . ASN A 1 72 ? -11.065 12.082 16.598 1.00 90.94 72 ASN A O 1
ATOM 534 N N . PRO A 1 73 ? -9.610 13.722 17.099 1.00 87.25 73 PRO A N 1
ATOM 535 C CA . PRO A 1 73 ? -9.534 13.358 18.515 1.00 87.25 73 PRO A CA 1
ATOM 536 C C . PRO A 1 73 ? -10.893 13.246 19.220 1.00 87.25 73 PRO A C 1
ATOM 538 O O . PRO A 1 73 ? -11.064 12.371 20.062 1.00 87.25 73 PRO A O 1
ATOM 541 N N . GLN A 1 74 ? -11.866 14.092 18.867 1.00 89.62 74 GLN A N 1
ATOM 542 C CA . GLN A 1 74 ? -13.213 14.056 19.442 1.00 89.62 74 GLN A CA 1
ATOM 543 C C . GLN A 1 74 ? -14.029 12.884 18.887 1.00 89.62 74 GLN A C 1
ATOM 545 O O . GLN A 1 74 ? -14.653 12.157 19.652 1.00 89.62 74 GLN A O 1
ATOM 550 N N . ALA A 1 75 ? -13.991 12.669 17.569 1.00 91.88 75 ALA A N 1
ATOM 551 C CA . ALA A 1 75 ? -14.687 11.558 16.916 1.00 91.88 75 ALA A CA 1
ATOM 552 C C . ALA A 1 75 ? -14.143 10.183 17.339 1.00 91.88 75 ALA A C 1
ATOM 554 O O . ALA A 1 75 ? -14.869 9.196 17.300 1.00 91.88 75 ALA A O 1
ATOM 555 N N . GLY A 1 76 ? -12.875 10.121 17.751 1.00 95.88 76 GLY A N 1
ATOM 556 C CA . GLY A 1 76 ? -12.235 8.906 18.238 1.00 95.88 76 GLY A CA 1
ATOM 557 C C . GLY A 1 76 ? -12.550 8.559 19.693 1.00 95.88 76 GLY A C 1
ATOM 558 O O . GLY A 1 76 ? -12.146 7.491 20.142 1.00 95.88 76 GLY A O 1
ATOM 559 N N . GLN A 1 77 ? -13.224 9.417 20.464 1.00 97.00 77 GLN A N 1
ATOM 560 C CA . GLN A 1 77 ? -13.481 9.144 21.879 1.00 97.00 77 GLN A CA 1
ATOM 561 C C . GLN A 1 77 ? -14.358 7.894 22.054 1.00 97.00 77 GLN A C 1
ATOM 563 O O . GLN A 1 77 ? -15.483 7.835 21.564 1.00 97.00 77 GLN A O 1
ATOM 568 N N . MET A 1 78 ? -13.849 6.894 22.777 1.00 97.81 78 MET A N 1
ATOM 569 C CA . MET A 1 78 ? -14.586 5.663 23.059 1.00 97.81 78 MET A CA 1
ATOM 570 C C . MET A 1 78 ? -15.363 5.783 24.369 1.00 97.81 78 MET A C 1
ATOM 572 O O . MET A 1 78 ? -14.945 6.480 25.297 1.00 97.81 78 MET A O 1
ATOM 576 N N . THR A 1 79 ? -16.479 5.064 24.466 1.00 97.00 79 THR A N 1
ATOM 577 C CA . THR A 1 79 ? -17.310 5.017 25.675 1.00 97.00 79 THR A CA 1
ATOM 578 C C . THR A 1 79 ? -17.147 3.672 26.366 1.00 97.00 79 THR A C 1
ATOM 580 O O . THR A 1 79 ? -17.146 2.632 25.710 1.00 97.00 79 THR A O 1
ATOM 583 N N . GLN A 1 80 ? -17.019 3.676 27.691 1.00 94.44 80 GLN A N 1
ATOM 584 C CA . GLN A 1 80 ? -17.018 2.445 28.474 1.00 94.44 80 GLN A CA 1
ATOM 585 C C . GLN A 1 80 ? -18.446 1.888 28.558 1.00 94.44 80 GLN A C 1
ATOM 587 O O . GLN A 1 80 ? -19.338 2.525 29.116 1.00 94.44 80 GLN A O 1
ATOM 592 N N . GLY A 1 81 ? -18.656 0.709 27.982 1.00 85.62 81 GLY A N 1
ATOM 593 C CA . GLY A 1 81 ? -19.859 -0.096 28.143 1.00 85.62 81 GLY A CA 1
ATOM 594 C C . GLY A 1 81 ? -19.768 -1.033 29.352 1.00 85.62 81 GLY A C 1
ATOM 595 O O . GLY A 1 81 ? -19.021 -0.809 30.307 1.00 85.62 81 GLY A O 1
ATOM 596 N N . GLU A 1 82 ? -20.537 -2.118 29.312 1.00 86.38 82 GLU A N 1
ATOM 597 C CA . GLU A 1 82 ? -20.557 -3.124 30.376 1.00 86.38 82 GLU A CA 1
ATOM 598 C C . GLU A 1 82 ? -19.259 -3.951 30.434 1.00 86.38 82 GLU A C 1
ATOM 600 O O . GLU A 1 82 ? -18.515 -4.074 29.459 1.00 86.38 82 GLU A O 1
ATOM 605 N N . ASN A 1 83 ? -18.989 -4.562 31.594 1.00 88.19 83 ASN A N 1
ATOM 606 C CA . ASN A 1 83 ? -17.893 -5.522 31.796 1.00 88.19 83 ASN A CA 1
ATOM 607 C C . ASN A 1 83 ? -16.492 -5.008 31.398 1.00 88.19 83 ASN A C 1
ATOM 609 O O . ASN A 1 83 ? -15.620 -5.798 31.044 1.00 88.19 83 ASN A O 1
ATOM 613 N N . GLY A 1 84 ? -16.262 -3.691 31.448 1.00 91.94 84 GLY A N 1
ATOM 614 C CA . GLY A 1 84 ? -14.963 -3.092 31.135 1.00 91.94 84 GLY A CA 1
ATOM 615 C C . GLY A 1 84 ? -14.618 -3.037 29.644 1.00 91.94 84 GLY A C 1
ATOM 616 O O . GLY A 1 84 ? -13.450 -2.848 29.300 1.00 91.94 84 GLY A O 1
ATOM 617 N N . ILE A 1 85 ? -15.603 -3.221 28.764 1.00 95.44 85 ILE A N 1
ATOM 618 C CA . ILE A 1 85 ? -15.440 -3.093 27.315 1.00 95.44 85 ILE A CA 1
ATOM 619 C C . ILE A 1 85 ? -15.642 -1.631 26.929 1.00 95.44 85 ILE A C 1
ATOM 621 O O . ILE A 1 85 ? -16.644 -1.026 27.290 1.00 95.44 85 ILE A O 1
ATOM 625 N N . TRP A 1 86 ? -14.703 -1.070 26.179 1.00 97.25 86 TRP A N 1
ATOM 626 C CA . TRP A 1 86 ? -14.837 0.240 25.555 1.00 97.25 86 TRP A CA 1
ATOM 627 C C . TRP A 1 86 ? -15.268 0.068 24.109 1.00 97.25 86 TRP A C 1
ATOM 629 O O . TRP A 1 86 ? -14.725 -0.798 23.424 1.00 97.25 86 TRP A O 1
ATOM 639 N N . GLU A 1 87 ? -16.206 0.891 23.650 1.00 96.88 87 GLU A N 1
ATOM 640 C CA . GLU A 1 87 ? -16.782 0.815 22.310 1.00 96.88 87 GLU A CA 1
ATOM 641 C C . GLU A 1 87 ? -16.836 2.190 21.629 1.00 96.88 87 GLU A C 1
ATOM 643 O O . GLU A 1 87 ? -17.049 3.224 22.269 1.00 96.88 87 GLU A O 1
ATOM 648 N N . LEU A 1 88 ? -16.647 2.181 20.310 1.00 97.38 88 LEU A N 1
ATOM 649 C CA . LEU A 1 88 ? -16.953 3.289 19.414 1.00 97.38 88 LEU A CA 1
ATOM 650 C C . LEU A 1 88 ? -17.514 2.722 18.112 1.00 97.38 88 LEU A C 1
ATOM 652 O O . LEU A 1 88 ? -16.873 1.881 17.484 1.00 97.38 88 LEU A O 1
ATOM 656 N N . THR A 1 89 ? -18.672 3.223 17.690 1.00 97.06 89 THR A N 1
ATOM 657 C CA . THR A 1 89 ? -19.223 2.953 16.360 1.00 97.06 89 THR A CA 1
ATOM 658 C C . THR A 1 89 ? -19.134 4.219 15.522 1.00 97.06 89 THR A C 1
ATOM 660 O O . THR A 1 89 ? -19.613 5.271 15.941 1.00 97.06 89 THR A O 1
ATOM 663 N N . ILE A 1 90 ? -18.526 4.115 14.343 1.00 96.44 90 ILE A N 1
ATOM 664 C CA . ILE A 1 90 ? -18.438 5.200 13.360 1.00 96.44 90 ILE A CA 1
ATOM 665 C C . ILE A 1 90 ? -19.080 4.773 12.045 1.00 96.44 90 ILE A C 1
ATOM 667 O O . ILE A 1 90 ? -19.177 3.582 11.753 1.00 96.44 90 ILE A O 1
ATOM 671 N N . GLY A 1 91 ? -19.454 5.746 11.223 1.00 93.50 91 GLY A N 1
ATOM 672 C CA . GLY A 1 91 ? -19.905 5.514 9.858 1.00 93.50 91 GLY A CA 1
ATOM 673 C C . GLY A 1 91 ? -21.272 6.122 9.546 1.00 93.50 91 GLY A C 1
ATOM 674 O O . GLY A 1 91 ? -21.778 6.917 10.343 1.00 93.50 91 GLY A O 1
ATOM 675 N N . PRO A 1 92 ? -21.832 5.790 8.369 1.00 96.00 92 PRO A N 1
ATOM 676 C CA . PRO A 1 92 ? -21.286 4.847 7.385 1.00 96.00 92 PRO A CA 1
ATOM 677 C C . PRO A 1 92 ? -19.955 5.333 6.785 1.00 96.00 92 PRO A C 1
ATOM 679 O O . PRO A 1 92 ? -19.782 6.524 6.541 1.00 96.00 92 PRO A O 1
ATOM 682 N N . ILE A 1 93 ? -19.007 4.419 6.576 1.00 96.25 93 ILE A N 1
ATOM 683 C CA . ILE A 1 93 ? -17.704 4.700 5.957 1.00 96.25 93 ILE A CA 1
ATOM 684 C C . ILE A 1 93 ? -17.724 4.212 4.504 1.00 96.25 93 ILE A C 1
ATOM 686 O O . ILE A 1 93 ? -18.366 3.208 4.176 1.00 96.25 93 ILE A O 1
ATOM 690 N N . ASP A 1 94 ? -17.050 4.940 3.617 1.00 95.69 94 ASP A N 1
ATOM 691 C CA . ASP A 1 94 ? -16.890 4.509 2.230 1.00 95.69 94 ASP A CA 1
ATOM 692 C C . ASP A 1 94 ? -16.124 3.175 2.154 1.00 95.69 94 ASP A C 1
ATOM 694 O O . ASP A 1 94 ? -15.351 2.840 3.055 1.00 95.69 94 ASP A O 1
ATOM 698 N N . PRO A 1 95 ? -16.334 2.363 1.104 1.00 96.06 95 PRO A N 1
ATOM 699 C CA . PRO A 1 95 ? -15.523 1.175 0.893 1.00 96.06 95 PRO A CA 1
ATOM 700 C C . PRO A 1 95 ? -14.035 1.529 0.827 1.00 96.06 95 PRO A C 1
ATOM 702 O O . PRO A 1 95 ? -13.649 2.500 0.175 1.00 96.06 95 PRO A O 1
ATOM 705 N N . GLY A 1 96 ? -13.189 0.718 1.453 1.00 96.12 96 GLY A N 1
ATOM 706 C CA . GLY A 1 96 ? -11.759 0.993 1.543 1.00 96.12 96 GLY A CA 1
ATOM 707 C C . GLY A 1 96 ? -11.057 0.166 2.606 1.00 96.12 96 GLY A C 1
ATOM 708 O O . GLY A 1 96 ? -11.686 -0.546 3.384 1.00 96.12 96 GLY A O 1
ATOM 709 N N . ALA A 1 97 ? -9.731 0.245 2.634 1.00 97.31 97 ALA A N 1
ATOM 710 C CA . ALA A 1 97 ? -8.933 -0.257 3.743 1.00 97.31 97 ALA A CA 1
ATOM 711 C C . ALA A 1 97 ? -8.403 0.921 4.555 1.00 97.31 97 ALA A C 1
ATOM 713 O O . ALA A 1 97 ? -7.898 1.893 3.998 1.00 97.31 97 ALA A O 1
ATOM 714 N N . TYR A 1 98 ? -8.516 0.816 5.873 1.00 97.50 98 TYR A N 1
ATOM 715 C CA . TYR A 1 98 ? -8.218 1.900 6.790 1.00 97.50 98 TYR A CA 1
ATOM 716 C C . TYR A 1 98 ? -7.391 1.405 7.964 1.00 97.50 98 TYR A C 1
ATOM 718 O O . TYR A 1 98 ? -7.694 0.381 8.583 1.00 97.50 98 TYR A O 1
ATOM 726 N N . ARG A 1 99 ? -6.343 2.157 8.286 1.00 97.56 99 ARG A N 1
ATOM 727 C CA . ARG A 1 99 ? -5.481 1.882 9.432 1.00 97.56 99 ARG A CA 1
ATOM 728 C C . ARG A 1 99 ? -6.001 2.572 10.679 1.00 97.56 99 ARG A C 1
ATOM 730 O O . ARG A 1 99 ? -6.449 3.718 10.625 1.00 97.56 99 ARG A O 1
ATOM 737 N N . TYR A 1 100 ? -5.882 1.892 11.811 1.00 97.50 100 TYR A N 1
ATOM 738 C CA . TYR A 1 100 ? -6.223 2.441 13.114 1.00 97.50 100 TYR A CA 1
ATOM 739 C C . TYR A 1 100 ? -5.374 1.837 14.234 1.00 97.50 100 TYR A C 1
ATOM 741 O O . TYR A 1 100 ? -4.746 0.796 14.067 1.00 97.50 100 TYR A O 1
ATOM 749 N N . ASN A 1 101 ? -5.375 2.501 15.384 1.00 97.12 101 ASN A N 1
ATOM 750 C CA . ASN A 1 101 ? -4.870 2.016 16.662 1.00 97.12 101 ASN A CA 1
ATOM 751 C C . ASN A 1 101 ? -5.730 2.595 17.793 1.00 97.12 101 ASN A C 1
ATOM 753 O O . ASN A 1 101 ? -6.370 3.637 17.633 1.00 97.12 101 ASN A O 1
ATOM 757 N N . PHE A 1 102 ? -5.707 1.955 18.956 1.00 97.62 102 PHE A N 1
ATOM 758 C CA . PHE A 1 102 ? -6.230 2.539 20.184 1.00 97.62 102 PHE A CA 1
ATOM 759 C C . PHE A 1 102 ? -5.158 3.393 20.860 1.00 97.62 102 PHE A C 1
ATOM 761 O O . PHE A 1 102 ? -3.968 3.092 20.808 1.00 97.62 102 PHE A O 1
ATOM 768 N N . ASN A 1 103 ? -5.581 4.444 21.544 1.00 96.94 103 ASN A N 1
ATOM 769 C CA . ASN A 1 103 ? -4.807 5.132 22.558 1.00 96.94 103 ASN A CA 1
ATOM 770 C C . ASN A 1 103 ? -5.465 4.845 23.909 1.00 96.94 103 ASN A C 1
ATOM 772 O O . ASN A 1 103 ? -6.577 5.307 24.144 1.00 96.94 103 ASN A O 1
ATOM 776 N N . VAL A 1 104 ? -4.803 4.068 24.764 1.00 97.50 104 VAL A N 1
ATOM 777 C CA . VAL A 1 104 ? -5.284 3.691 26.099 1.00 97.50 104 VAL A CA 1
ATOM 778 C C . VAL A 1 104 ? -4.451 4.445 27.125 1.00 97.50 104 VAL A C 1
ATOM 780 O O . VAL A 1 104 ? -3.262 4.163 27.276 1.00 97.50 104 VAL A O 1
ATOM 783 N N . ASP A 1 105 ? -5.050 5.432 27.794 1.00 96.81 105 ASP A N 1
ATOM 784 C CA . ASP A 1 105 ? -4.384 6.275 28.798 1.00 96.81 105 ASP A CA 1
ATOM 785 C C . ASP A 1 105 ? -3.026 6.856 28.333 1.00 96.81 105 ASP A C 1
ATOM 787 O O . ASP A 1 105 ? -2.058 6.925 29.090 1.00 96.81 105 ASP A O 1
ATOM 791 N N . GLY A 1 106 ? -2.940 7.276 27.065 1.00 94.69 106 GLY A N 1
ATOM 792 C CA . GLY A 1 106 ? -1.736 7.856 26.463 1.00 94.69 106 GLY A CA 1
ATOM 793 C C . GLY A 1 106 ? -0.831 6.855 25.737 1.00 94.69 106 GLY A C 1
ATOM 794 O O . GLY A 1 106 ? 0.078 7.278 25.023 1.00 94.69 106 GLY A O 1
ATOM 795 N N . VAL A 1 107 ? -1.085 5.549 25.849 1.00 95.31 107 VAL A N 1
ATOM 796 C CA . VAL A 1 107 ? -0.294 4.499 25.189 1.00 95.31 107 VAL A CA 1
ATOM 797 C C . VAL A 1 107 ? -0.960 4.071 23.886 1.00 95.31 107 VAL A C 1
ATOM 799 O O . VAL A 1 107 ? -2.139 3.733 23.874 1.00 95.31 107 VAL A O 1
ATOM 802 N N . THR A 1 108 ? -0.205 4.046 22.785 1.00 95.12 108 THR A N 1
ATOM 803 C CA . THR A 1 108 ? -0.698 3.497 21.510 1.00 95.12 108 THR A CA 1
ATOM 804 C C . THR A 1 108 ? -0.697 1.972 21.565 1.00 95.12 108 THR A C 1
ATOM 806 O O . THR A 1 108 ? 0.327 1.363 21.867 1.00 95.12 108 THR A O 1
ATOM 809 N N . VAL A 1 109 ? -1.842 1.364 21.272 1.00 95.81 109 VAL A N 1
ATOM 810 C CA . VAL A 1 109 ? -2.100 -0.072 21.378 1.00 95.81 109 VAL A CA 1
ATOM 811 C C . VAL A 1 109 ? -2.761 -0.547 20.084 1.00 95.81 109 VAL A C 1
ATOM 813 O O . VAL A 1 109 ? -3.778 0.004 19.662 1.00 95.81 109 VAL A O 1
ATOM 816 N N . ILE A 1 110 ? -2.183 -1.568 19.449 1.00 96.44 110 ILE A N 1
ATOM 817 C CA . ILE A 1 110 ? -2.835 -2.280 18.340 1.00 96.44 110 ILE A CA 1
ATOM 818 C C . ILE A 1 110 ? -4.073 -3.015 18.854 1.00 96.44 110 ILE A C 1
ATOM 820 O O . ILE A 1 110 ? -4.116 -3.416 20.015 1.00 96.44 110 ILE A O 1
ATOM 824 N N . ASP A 1 111 ? -5.067 -3.227 18.003 1.00 97.19 111 ASP A N 1
ATOM 825 C CA . ASP A 1 111 ? -6.255 -3.987 18.359 1.00 97.19 111 ASP A CA 1
ATOM 826 C C . ASP A 1 111 ? -5.887 -5.455 18.633 1.00 97.19 111 ASP A C 1
ATOM 828 O O . ASP A 1 111 ? -5.564 -6.197 17.703 1.00 97.19 111 ASP A O 1
ATOM 832 N N . PRO A 1 112 ? -5.953 -5.919 19.895 1.00 94.88 112 PRO A N 1
ATOM 833 C CA . PRO A 1 112 ? -5.527 -7.268 20.253 1.00 94.88 112 PRO A CA 1
ATOM 834 C C . PRO A 1 112 ? -6.488 -8.351 19.737 1.00 94.88 112 PRO A C 1
ATOM 836 O O . PRO A 1 112 ? -6.234 -9.542 19.933 1.00 94.88 112 PRO A O 1
ATOM 839 N N . ARG A 1 113 ? -7.622 -7.961 19.141 1.00 95.31 113 ARG A N 1
ATOM 840 C CA . ARG A 1 113 ? -8.638 -8.855 18.576 1.00 95.31 113 ARG A CA 1
ATOM 841 C C . ARG A 1 113 ? -8.655 -8.848 17.050 1.00 95.31 113 ARG A C 1
ATOM 843 O O . ARG A 1 113 ? -9.351 -9.685 16.478 1.00 95.31 113 ARG A O 1
ATOM 850 N N . ASN A 1 114 ? -7.847 -8.001 16.413 1.00 96.38 114 ASN A N 1
ATOM 851 C CA . ASN A 1 114 ? -7.728 -7.928 14.965 1.00 96.38 114 ASN A CA 1
ATOM 852 C C . ASN A 1 114 ? -6.378 -8.491 14.490 1.00 96.38 114 ASN A C 1
ATOM 854 O O . ASN A 1 114 ? -5.342 -7.870 14.723 1.00 96.38 114 ASN A O 1
ATOM 858 N N . PRO A 1 115 ? -6.352 -9.640 13.794 1.00 94.88 115 PRO A N 1
ATOM 859 C CA . PRO A 1 115 ? -5.112 -10.171 13.233 1.00 94.88 115 PRO A CA 1
ATOM 860 C C . PRO A 1 115 ? -4.641 -9.415 11.980 1.00 94.88 115 PRO A C 1
ATOM 862 O O . PRO A 1 115 ? -3.519 -9.636 11.532 1.00 94.88 115 PRO A O 1
ATOM 865 N N . SER A 1 116 ? -5.483 -8.564 11.384 1.00 96.44 116 SER A N 1
ATOM 866 C CA . SER A 1 116 ? -5.128 -7.796 10.191 1.00 96.44 116 SER A CA 1
ATOM 867 C C . SER A 1 116 ? -4.326 -6.561 10.579 1.00 96.44 116 SER A C 1
ATOM 869 O O . SER A 1 116 ? -4.780 -5.735 11.375 1.00 96.44 116 SER A O 1
ATOM 871 N N . SER A 1 117 ? -3.157 -6.401 9.965 1.00 95.69 117 SER A N 1
ATOM 872 C CA . SER A 1 117 ? -2.257 -5.286 10.235 1.00 95.69 117 SER A CA 1
ATOM 873 C C . SER A 1 117 ? -1.673 -4.684 8.963 1.00 95.69 117 SER A C 1
ATOM 875 O O . SER A 1 117 ? -1.677 -5.305 7.903 1.00 95.69 117 SER A O 1
ATOM 877 N N . SER A 1 118 ? -1.147 -3.472 9.090 1.00 96.31 118 SER A N 1
ATOM 878 C CA . SER A 1 118 ? -0.368 -2.789 8.060 1.00 96.31 118 SER A CA 1
ATOM 879 C C . SER A 1 118 ? 0.891 -2.217 8.701 1.00 96.31 118 SER A C 1
ATOM 881 O O . SER A 1 118 ? 0.815 -1.497 9.704 1.00 96.31 118 SER A O 1
ATOM 883 N N . GLU A 1 119 ? 2.051 -2.573 8.159 1.00 93.94 119 GLU A N 1
ATOM 884 C CA . GLU A 1 119 ? 3.327 -2.053 8.641 1.00 93.94 119 GLU A CA 1
ATOM 885 C C . GLU A 1 119 ? 3.546 -0.625 8.123 1.00 93.94 119 GLU A C 1
ATOM 887 O O . GLU A 1 119 ? 3.182 -0.271 6.999 1.00 93.94 119 GLU A O 1
ATOM 892 N N . SER A 1 120 ? 4.190 0.205 8.941 1.00 90.62 120 SER A N 1
ATOM 893 C CA . SER A 1 120 ? 4.715 1.507 8.535 1.00 90.62 120 SER A CA 1
ATOM 894 C C . SER A 1 120 ? 6.204 1.591 8.887 1.00 90.62 120 SER A C 1
ATOM 896 O O . SER A 1 120 ? 6.775 0.661 9.454 1.00 90.62 120 SER A O 1
ATOM 898 N N . ASN A 1 121 ? 6.877 2.690 8.544 1.00 87.19 121 ASN A N 1
ATOM 899 C CA . ASN A 1 121 ? 8.327 2.819 8.744 1.00 87.19 121 ASN A CA 1
ATOM 900 C C . ASN A 1 121 ? 8.763 2.698 10.221 1.00 87.19 121 ASN A C 1
ATOM 902 O O . ASN A 1 121 ? 9.909 2.373 10.520 1.00 87.19 121 ASN A O 1
ATOM 906 N N . ASN A 1 122 ? 7.875 3.014 11.161 1.00 85.19 122 ASN A N 1
ATOM 907 C CA . ASN A 1 122 ? 8.217 3.135 12.578 1.00 85.19 122 ASN A CA 1
ATOM 908 C C . ASN A 1 122 ? 7.184 2.530 13.534 1.00 85.19 122 ASN A C 1
ATOM 910 O O . ASN A 1 122 ? 7.379 2.622 14.746 1.00 85.19 122 ASN A O 1
ATOM 914 N N . ASN A 1 123 ? 6.091 1.955 13.031 1.00 88.75 123 ASN A N 1
ATOM 915 C CA . ASN A 1 123 ? 5.061 1.360 13.869 1.00 88.75 123 ASN A CA 1
ATOM 916 C C . ASN A 1 123 ? 4.254 0.293 13.112 1.00 88.75 123 ASN A C 1
ATOM 918 O O . ASN A 1 123 ? 4.380 0.132 11.897 1.00 88.75 123 ASN A O 1
ATOM 922 N N . LEU A 1 124 ? 3.401 -0.414 13.849 1.00 93.44 124 LEU A N 1
ATOM 923 C CA . LEU A 1 124 ? 2.379 -1.306 13.320 1.00 93.44 124 LEU A CA 1
ATOM 924 C C . LEU A 1 124 ? 0.992 -0.677 13.504 1.00 93.44 124 LEU A C 1
ATOM 926 O O . LEU A 1 124 ? 0.700 -0.063 14.535 1.00 93.44 124 LEU A O 1
ATOM 930 N N . TRP A 1 125 ? 0.135 -0.844 12.504 1.00 96.81 125 TRP A N 1
ATOM 931 C CA . TRP A 1 125 ? -1.256 -0.404 12.536 1.00 96.81 125 TRP A CA 1
ATOM 932 C C . TRP A 1 125 ? -2.192 -1.598 12.452 1.00 96.81 125 TRP A C 1
ATOM 934 O O . TRP A 1 125 ? -1.925 -2.541 11.709 1.00 96.81 125 TRP A O 1
ATOM 944 N N . SER A 1 126 ? -3.313 -1.526 13.162 1.00 98.06 126 SER A N 1
ATOM 945 C CA . SER A 1 126 ? -4.442 -2.433 12.938 1.00 98.06 126 SER A CA 1
ATOM 946 C C . SER A 1 126 ? -5.143 -2.031 11.644 1.00 98.06 126 SER A C 1
ATOM 948 O O . SER A 1 126 ? -5.192 -0.846 11.310 1.00 98.06 126 SER A O 1
ATOM 950 N N . LEU A 1 127 ? -5.671 -2.997 10.899 1.00 97.81 127 LEU A N 1
ATOM 951 C CA . LEU A 1 127 ? -6.267 -2.754 9.587 1.00 97.81 127 LEU A CA 1
ATOM 952 C C . LEU A 1 127 ? -7.727 -3.201 9.574 1.00 97.81 127 LEU A C 1
ATOM 954 O O . LEU A 1 127 ? -8.027 -4.355 9.871 1.00 97.81 127 LEU A O 1
ATOM 958 N N . VAL A 1 128 ? -8.634 -2.304 9.197 1.00 97.75 128 VAL A N 1
ATOM 959 C CA . VAL A 1 128 ? -10.026 -2.645 8.889 1.00 97.75 128 VAL A CA 1
ATOM 960 C C . VAL A 1 128 ? -10.265 -2.478 7.399 1.00 97.75 128 VAL A C 1
ATOM 962 O O . VAL A 1 128 ? -9.736 -1.562 6.774 1.00 97.75 128 VAL A O 1
ATOM 965 N N . TYR A 1 129 ? -11.061 -3.367 6.822 1.00 97.31 129 TYR A N 1
ATOM 966 C CA . TYR A 1 129 ? -11.468 -3.281 5.432 1.00 97.31 129 TYR A CA 1
ATOM 967 C C . TYR A 1 129 ? -12.996 -3.233 5.345 1.00 97.31 129 TYR A C 1
ATOM 969 O O . TYR A 1 129 ? -13.685 -4.090 5.897 1.00 97.31 129 TYR A O 1
ATOM 977 N N . VAL A 1 130 ? -13.501 -2.206 4.667 1.00 97.50 130 VAL A N 1
ATOM 978 C CA . VAL A 1 130 ? -14.917 -1.940 4.422 1.00 97.50 130 VAL A CA 1
ATOM 979 C C . VAL A 1 130 ? -15.230 -2.350 2.977 1.00 97.50 130 VAL A C 1
ATOM 981 O O . VAL A 1 130 ? -14.671 -1.754 2.052 1.00 97.50 130 VAL A O 1
ATOM 984 N N . PRO A 1 131 ? -16.087 -3.362 2.752 1.00 95.88 131 PRO A N 1
ATOM 985 C CA . PRO A 1 131 ? -16.398 -3.853 1.413 1.00 95.88 131 PRO A CA 1
ATOM 986 C C . PRO A 1 131 ? -17.359 -2.930 0.654 1.00 95.88 131 PRO A C 1
ATOM 988 O O . PRO A 1 131 ? -18.037 -2.086 1.247 1.00 95.88 131 PRO A O 1
ATOM 991 N N . GLY A 1 132 ? -17.465 -3.136 -0.662 1.00 94.56 132 GLY A N 1
ATOM 992 C CA . GLY A 1 132 ? -18.419 -2.432 -1.522 1.00 94.56 132 GLY A CA 1
ATOM 993 C C . GLY A 1 132 ? -17.789 -1.708 -2.710 1.00 94.56 132 GLY A C 1
ATOM 994 O O . GLY A 1 132 ? -18.451 -0.866 -3.312 1.00 94.56 132 GLY A O 1
ATOM 995 N N . SER A 1 133 ? -16.532 -2.005 -3.046 1.00 94.19 133 SER A N 1
ATOM 996 C CA . SER A 1 133 ? -15.855 -1.453 -4.215 1.00 94.19 133 SER A CA 1
ATOM 997 C C . SER A 1 133 ? -15.220 -2.558 -5.054 1.00 94.19 133 SER A C 1
ATOM 999 O O . SER A 1 133 ? -14.096 -3.003 -4.811 1.00 94.19 133 SER A O 1
ATOM 1001 N N . ASP A 1 134 ? -15.935 -2.962 -6.105 1.00 91.94 134 ASP A N 1
ATOM 1002 C CA . ASP A 1 134 ? -15.600 -4.110 -6.953 1.00 91.94 134 ASP A CA 1
ATOM 1003 C C . ASP A 1 134 ? -14.134 -4.169 -7.405 1.00 91.94 134 ASP A C 1
ATOM 1005 O O . ASP A 1 134 ? -13.583 -5.260 -7.532 1.00 91.94 134 ASP A O 1
ATOM 1009 N N . PHE A 1 135 ? -13.487 -3.024 -7.648 1.00 91.38 135 PHE A N 1
ATOM 1010 C CA . PHE A 1 135 ? -12.109 -3.018 -8.128 1.00 91.38 135 PHE A CA 1
ATOM 1011 C C . PHE A 1 135 ? -11.092 -3.402 -7.046 1.00 91.38 135 PHE A C 1
ATOM 1013 O O . PHE A 1 135 ? -10.069 -3.969 -7.396 1.00 91.38 135 PHE A O 1
ATOM 1020 N N . MET A 1 136 ? -11.346 -3.158 -5.756 1.00 94.94 136 MET A N 1
ATOM 1021 C CA . MET A 1 136 ? -10.408 -3.475 -4.662 1.00 94.94 136 MET A CA 1
ATOM 1022 C C . MET A 1 136 ? -10.890 -4.589 -3.731 1.00 94.94 136 MET A C 1
ATOM 1024 O O . MET A 1 136 ? -10.125 -5.059 -2.880 1.00 94.94 136 MET A O 1
ATOM 1028 N N . ASP A 1 137 ? -12.139 -5.023 -3.881 1.00 96.81 137 ASP A N 1
ATOM 1029 C CA . ASP A 1 137 ? -12.718 -6.074 -3.060 1.00 96.81 137 ASP A CA 1
ATOM 1030 C C . ASP A 1 137 ? -12.014 -7.424 -3.248 1.00 96.81 137 ASP A C 1
ATOM 1032 O O . ASP A 1 137 ? -11.500 -7.748 -4.319 1.00 96.81 137 ASP A O 1
ATOM 1036 N N . THR A 1 138 ? -11.972 -8.237 -2.189 1.00 96.19 138 THR A N 1
ATOM 1037 C CA . THR A 1 138 ? -11.493 -9.621 -2.300 1.00 96.19 138 THR A CA 1
ATOM 1038 C C . THR A 1 138 ? -12.573 -10.450 -2.991 1.00 96.19 138 THR A C 1
ATOM 1040 O O . THR A 1 138 ? -13.563 -10.837 -2.370 1.00 96.19 138 THR A O 1
ATOM 1043 N N . ARG A 1 139 ? -12.403 -10.697 -4.291 1.00 96.38 139 ARG A N 1
ATOM 1044 C CA . ARG A 1 139 ? -13.380 -11.403 -5.131 1.00 96.38 139 ARG A CA 1
ATOM 1045 C C . ARG A 1 139 ? -12.950 -12.831 -5.431 1.00 96.38 139 ARG A C 1
ATOM 1047 O O . ARG A 1 139 ? -11.787 -13.186 -5.306 1.00 96.38 139 ARG A O 1
ATOM 1054 N N . GLN A 1 140 ? -13.895 -13.638 -5.907 1.00 97.56 140 GLN A N 1
ATOM 1055 C CA . GLN A 1 140 ? -13.621 -14.978 -6.420 1.00 97.56 140 GLN A CA 1
ATOM 1056 C C . GLN A 1 140 ? -13.006 -14.908 -7.831 1.00 97.56 140 GLN A C 1
ATOM 1058 O O . GLN A 1 140 ? -13.669 -15.179 -8.832 1.00 97.56 140 GLN A O 1
ATOM 1063 N N . VAL A 1 141 ? -11.735 -14.515 -7.906 1.00 98.00 141 VAL A N 1
ATOM 1064 C CA . VAL A 1 141 ? -10.932 -14.431 -9.136 1.00 98.00 141 VAL A CA 1
ATOM 1065 C C . VAL A 1 141 ? -9.589 -15.145 -8.935 1.00 98.00 141 VAL A C 1
ATOM 1067 O O . VAL A 1 141 ? -9.217 -15.435 -7.799 1.00 98.00 141 VAL A O 1
ATOM 1070 N N . PRO A 1 142 ? -8.842 -15.483 -10.002 1.00 98.12 142 PRO A N 1
ATOM 1071 C CA . PRO A 1 142 ? -7.467 -15.942 -9.843 1.00 98.12 142 PRO A CA 1
ATOM 1072 C C . PRO A 1 142 ? -6.629 -14.883 -9.119 1.00 98.12 142 PRO A C 1
ATOM 1074 O O . PRO A 1 142 ? -6.665 -13.716 -9.504 1.00 98.12 142 PRO A O 1
ATOM 1077 N N . HIS A 1 143 ? -5.864 -15.305 -8.113 1.00 98.44 143 HIS A N 1
ATOM 1078 C CA . HIS A 1 143 ? -5.032 -14.416 -7.306 1.00 98.44 143 HIS A CA 1
ATOM 1079 C C . HIS A 1 143 ? -3.548 -14.563 -7.636 1.00 98.44 143 HIS A C 1
ATOM 1081 O O . HIS A 1 143 ? -3.047 -15.676 -7.830 1.00 98.44 143 HIS A O 1
ATOM 1087 N N . GLY A 1 144 ? -2.860 -13.427 -7.716 1.00 98.31 144 GLY A N 1
ATOM 1088 C CA . GLY A 1 144 ? -1.408 -13.359 -7.775 1.00 98.31 144 GLY A CA 1
ATOM 1089 C C . GLY A 1 144 ? -0.759 -13.668 -6.426 1.00 98.31 144 GLY A C 1
ATOM 1090 O O . GLY A 1 144 ? -1.429 -13.780 -5.398 1.00 98.31 144 GLY A O 1
ATOM 1091 N N . ALA A 1 145 ? 0.565 -13.805 -6.420 1.00 98.38 145 ALA A N 1
ATOM 1092 C CA . ALA A 1 145 ? 1.337 -13.978 -5.194 1.00 98.38 145 ALA A CA 1
ATOM 1093 C C . ALA A 1 145 ? 1.992 -12.656 -4.793 1.00 98.38 145 ALA A C 1
ATOM 1095 O O . ALA A 1 145 ? 2.458 -11.915 -5.652 1.00 98.38 145 ALA A O 1
ATOM 1096 N N . VAL A 1 146 ? 2.069 -12.382 -3.491 1.00 98.50 146 VAL A N 1
ATOM 1097 C CA . VAL A 1 146 ? 2.844 -11.268 -2.933 1.00 98.50 146 VAL A CA 1
ATOM 1098 C C . VAL A 1 146 ? 3.964 -11.850 -2.081 1.00 98.50 146 VAL A C 1
ATOM 1100 O O . VAL A 1 146 ? 3.702 -12.554 -1.108 1.00 98.50 146 VAL A O 1
ATOM 1103 N N . ALA A 1 147 ? 5.211 -11.562 -2.445 1.00 98.38 147 ALA A N 1
ATOM 1104 C CA . ALA A 1 147 ? 6.393 -12.000 -1.715 1.00 98.38 147 ALA A CA 1
ATOM 1105 C C . ALA A 1 147 ? 7.081 -10.814 -1.033 1.00 98.38 147 ALA A C 1
ATOM 1107 O O . ALA A 1 147 ? 7.371 -9.811 -1.684 1.00 98.38 147 ALA A O 1
ATOM 1108 N N . ALA A 1 148 ? 7.407 -10.958 0.252 1.00 98.31 148 ALA A N 1
ATOM 1109 C CA . ALA A 1 148 ? 8.362 -10.089 0.931 1.00 98.31 148 ALA A CA 1
ATOM 1110 C C . ALA A 1 148 ? 9.786 -10.562 0.604 1.00 98.31 148 ALA A C 1
ATOM 1112 O O . ALA A 1 148 ? 10.157 -11.705 0.878 1.00 98.31 148 ALA A O 1
ATOM 1113 N N . VAL A 1 149 ? 10.586 -9.688 0.000 1.00 98.50 149 VAL A N 1
ATOM 1114 C CA . VAL A 1 149 ? 11.900 -10.015 -0.559 1.00 98.50 149 VAL A CA 1
ATOM 1115 C C . VAL A 1 149 ? 12.970 -9.185 0.124 1.00 98.50 149 VAL A C 1
ATOM 1117 O O . VAL A 1 149 ? 12.935 -7.955 0.087 1.00 98.50 149 VAL A O 1
ATOM 1120 N N . THR A 1 150 ? 13.965 -9.860 0.691 1.00 98.56 150 THR A N 1
ATOM 1121 C CA . THR A 1 150 ? 15.166 -9.220 1.233 1.00 98.56 150 THR A CA 1
ATOM 1122 C C . THR A 1 150 ? 16.273 -9.220 0.181 1.00 98.56 150 THR A C 1
ATOM 1124 O O . THR A 1 150 ? 16.621 -10.270 -0.360 1.00 98.56 150 THR A O 1
ATOM 1127 N N . TYR A 1 151 ? 16.861 -8.054 -0.083 1.00 98.31 151 TYR A N 1
ATOM 1128 C CA . TYR A 1 151 ? 18.007 -7.889 -0.981 1.00 98.31 151 TYR A CA 1
ATOM 1129 C C . TYR A 1 151 ? 19.115 -7.089 -0.297 1.00 98.31 151 TYR A C 1
ATOM 1131 O O . TYR A 1 151 ? 18.872 -6.340 0.649 1.00 98.31 151 TYR A O 1
ATOM 1139 N N . TYR A 1 152 ? 20.352 -7.267 -0.754 1.00 97.88 152 TYR A N 1
ATOM 1140 C CA . TYR A 1 152 ? 21.472 -6.454 -0.296 1.00 97.88 152 TYR A CA 1
ATOM 1141 C C . TYR A 1 152 ? 21.639 -5.252 -1.225 1.00 97.88 152 TYR A C 1
ATOM 1143 O O . TYR A 1 152 ? 21.838 -5.434 -2.422 1.00 97.88 152 TYR A O 1
ATOM 1151 N N . SER A 1 153 ? 21.556 -4.044 -0.669 1.00 97.12 153 SER A N 1
ATOM 1152 C CA . SER A 1 153 ? 21.830 -2.798 -1.380 1.00 97.12 153 SER A CA 1
ATOM 1153 C C . SER A 1 153 ? 23.328 -2.532 -1.364 1.00 97.12 153 SER A C 1
ATOM 1155 O O . SER A 1 153 ? 23.900 -2.270 -0.301 1.00 97.12 153 SER A O 1
ATOM 1157 N N . THR A 1 154 ? 23.977 -2.578 -2.524 1.00 96.31 154 THR A N 1
ATOM 1158 C CA . THR A 1 154 ? 25.377 -2.168 -2.655 1.00 96.31 154 THR A CA 1
ATOM 1159 C C . THR A 1 154 ? 25.516 -0.647 -2.602 1.00 96.31 154 THR A C 1
ATOM 1161 O O . THR A 1 154 ? 26.505 -0.143 -2.073 1.00 96.31 154 THR A O 1
ATOM 1164 N N . ALA A 1 155 ? 24.508 0.116 -3.024 1.00 90.62 155 ALA A N 1
ATOM 1165 C CA . ALA A 1 155 ? 24.494 1.563 -2.853 1.00 90.62 155 ALA A CA 1
ATOM 1166 C C . ALA A 1 155 ? 24.505 1.968 -1.367 1.00 90.62 155 ALA A C 1
ATOM 1168 O O . ALA A 1 155 ? 25.211 2.904 -0.974 1.00 90.62 155 ALA A O 1
ATOM 1169 N N . LEU A 1 156 ? 23.741 1.268 -0.528 1.00 91.12 156 LEU A N 1
ATOM 1170 C CA . LEU A 1 156 ? 23.537 1.618 0.882 1.00 91.12 156 LEU A CA 1
ATOM 1171 C C . LEU A 1 156 ? 24.300 0.709 1.854 1.00 91.12 156 LEU A C 1
ATOM 1173 O O . LEU A 1 156 ? 24.231 0.923 3.062 1.00 91.12 156 LEU A O 1
ATOM 1177 N N . GLN A 1 157 ? 25.027 -0.284 1.333 1.00 94.31 157 GLN A N 1
ATOM 1178 C CA . GLN A 1 157 ? 25.868 -1.225 2.081 1.00 94.31 157 GLN A CA 1
ATOM 1179 C C . GLN A 1 157 ? 25.118 -1.955 3.208 1.00 94.31 157 GLN A C 1
ATOM 1181 O O . GLN A 1 157 ? 25.647 -2.173 4.299 1.00 94.31 157 GLN A O 1
ATOM 1186 N N . ARG A 1 158 ? 23.861 -2.342 2.961 1.00 94.44 158 ARG A N 1
ATOM 1187 C CA . ARG A 1 158 ? 23.008 -3.025 3.949 1.00 94.44 158 ARG A CA 1
ATOM 1188 C C . ARG A 1 158 ? 21.865 -3.794 3.295 1.00 94.44 158 ARG A C 1
ATOM 1190 O O . ARG A 1 158 ? 21.491 -3.523 2.156 1.00 94.44 158 ARG A O 1
ATOM 1197 N N . PHE A 1 159 ? 21.259 -4.708 4.048 1.00 96.94 159 PHE A N 1
ATOM 1198 C CA . PHE A 1 159 ? 20.028 -5.370 3.620 1.00 96.94 159 PHE A CA 1
ATOM 1199 C C . PHE A 1 159 ? 18.831 -4.417 3.651 1.00 96.94 159 PHE A C 1
ATOM 1201 O O . PHE A 1 159 ? 18.700 -3.583 4.549 1.00 96.94 159 PHE A O 1
ATOM 1208 N N . ARG A 1 160 ? 17.955 -4.563 2.659 1.00 96.69 160 ARG A N 1
ATOM 1209 C CA . ARG A 1 160 ? 16.685 -3.850 2.512 1.00 96.69 160 ARG A CA 1
ATOM 1210 C C . ARG A 1 160 ? 15.588 -4.834 2.110 1.00 96.69 160 ARG A C 1
ATOM 1212 O O . ARG A 1 160 ? 15.880 -5.971 1.737 1.00 96.69 160 ARG A O 1
ATOM 1219 N N . ARG A 1 161 ? 14.335 -4.390 2.203 1.00 97.25 161 ARG A N 1
ATOM 1220 C CA . ARG A 1 161 ? 13.147 -5.182 1.872 1.00 97.25 161 ARG A CA 1
ATOM 1221 C C . ARG A 1 161 ? 12.318 -4.490 0.792 1.00 97.25 161 ARG A C 1
ATOM 1223 O O . ARG A 1 161 ? 12.298 -3.260 0.702 1.00 97.25 161 ARG A O 1
ATOM 1230 N N . MET A 1 162 ? 11.663 -5.297 -0.027 1.00 98.62 162 MET A N 1
ATOM 1231 C CA . MET A 1 162 ? 10.614 -4.886 -0.952 1.00 98.62 162 MET A CA 1
ATOM 1232 C C . MET A 1 162 ? 9.517 -5.947 -0.983 1.00 98.62 162 MET A C 1
ATOM 1234 O O . MET A 1 162 ? 9.804 -7.126 -0.775 1.00 98.62 162 MET A O 1
ATOM 1238 N N . HIS A 1 163 ? 8.292 -5.550 -1.306 1.00 98.81 163 HIS A N 1
ATOM 1239 C CA . HIS A 1 163 ? 7.235 -6.485 -1.672 1.00 98.81 163 HIS A CA 1
ATOM 1240 C C . HIS A 1 163 ? 7.141 -6.603 -3.193 1.00 98.81 163 HIS A C 1
ATOM 1242 O O . HIS A 1 163 ? 7.261 -5.612 -3.913 1.00 98.81 163 HIS A O 1
ATOM 1248 N N . VAL A 1 164 ? 6.933 -7.818 -3.697 1.00 98.88 164 VAL A N 1
ATOM 1249 C CA . VAL A 1 164 ? 6.761 -8.074 -5.130 1.00 98.88 164 VAL A CA 1
ATOM 1250 C C . VAL A 1 164 ? 5.486 -8.869 -5.356 1.00 98.88 164 VAL A C 1
ATOM 1252 O O . VAL A 1 164 ? 5.344 -9.973 -4.838 1.00 98.88 164 VAL A O 1
ATOM 1255 N N . TYR A 1 165 ? 4.573 -8.306 -6.143 1.00 98.88 165 TYR A N 1
ATOM 1256 C CA . TYR A 1 165 ? 3.404 -9.003 -6.662 1.00 98.88 165 TYR A CA 1
ATOM 1257 C C . TYR A 1 165 ? 3.738 -9.659 -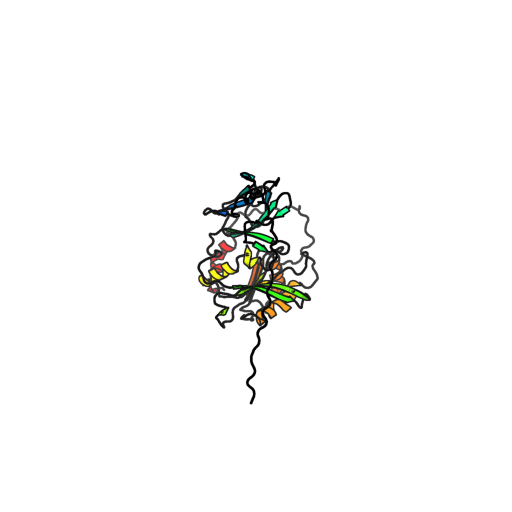8.004 1.00 98.88 165 TYR A C 1
ATOM 1259 O O . TYR A 1 165 ? 4.256 -8.998 -8.910 1.00 98.88 165 TYR A O 1
ATOM 1267 N N . THR A 1 166 ? 3.394 -10.935 -8.157 1.00 98.88 166 THR A N 1
ATOM 1268 C CA . THR A 1 166 ? 3.404 -11.652 -9.434 1.00 98.88 166 THR A CA 1
ATOM 1269 C C . THR A 1 166 ? 1.975 -12.028 -9.833 1.00 98.88 166 THR A C 1
ATOM 1271 O O . THR A 1 166 ? 1.196 -12.457 -8.980 1.00 98.88 166 THR A O 1
ATOM 1274 N N . PRO A 1 167 ? 1.592 -11.871 -11.114 1.00 98.62 167 PRO A N 1
ATOM 1275 C CA . PRO A 1 167 ? 0.205 -12.043 -11.530 1.00 98.62 167 PRO A CA 1
ATOM 1276 C C . PRO A 1 167 ? -0.243 -13.515 -11.465 1.00 98.62 167 PRO A C 1
ATOM 1278 O O . PRO A 1 167 ? 0.598 -14.422 -11.494 1.00 98.62 167 PRO A O 1
ATOM 1281 N N . PRO A 1 168 ? -1.562 -13.789 -11.447 1.00 98.25 168 PRO A N 1
ATOM 1282 C CA . PRO A 1 168 ? -2.082 -15.148 -11.492 1.00 98.25 168 PRO A CA 1
ATOM 1283 C C . PRO A 1 168 ? -1.472 -15.960 -12.641 1.00 98.25 168 PRO A C 1
ATOM 1285 O O . PRO A 1 168 ? -1.384 -15.497 -13.779 1.00 98.25 168 PRO A O 1
ATOM 1288 N N . GLY A 1 169 ? -1.050 -17.190 -12.344 1.00 96.56 169 GLY A N 1
ATOM 1289 C CA . GLY A 1 169 ? -0.419 -18.083 -13.321 1.00 96.56 169 GLY A CA 1
ATOM 1290 C C . GLY A 1 169 ? 1.076 -17.840 -13.554 1.00 96.56 169 GLY A C 1
ATOM 1291 O O . GLY A 1 169 ? 1.683 -18.607 -14.302 1.00 96.56 169 GLY A O 1
ATOM 1292 N N . TYR A 1 170 ? 1.689 -16.849 -12.891 1.00 98.31 170 TYR A N 1
ATOM 1293 C CA . TYR A 1 170 ? 3.119 -16.571 -13.020 1.00 98.31 170 TYR A CA 1
ATOM 1294 C C . TYR A 1 170 ? 3.972 -17.821 -12.777 1.00 98.31 170 TYR A C 1
ATOM 1296 O O . TYR A 1 170 ? 4.796 -18.128 -13.631 1.00 98.31 170 TYR A O 1
ATOM 1304 N N . GLU A 1 171 ? 3.752 -18.572 -11.691 1.00 96.06 171 GLU A N 1
ATOM 1305 C CA . GLU A 1 171 ? 4.591 -19.726 -11.307 1.00 96.06 171 GLU A CA 1
ATOM 1306 C C . GLU A 1 171 ? 4.543 -20.912 -12.277 1.00 96.06 171 GLU A C 1
ATOM 1308 O O . GLU A 1 171 ? 5.527 -21.631 -12.431 1.00 96.06 171 GLU A O 1
ATOM 1313 N N . ASN A 1 172 ? 3.421 -21.093 -12.973 1.00 94.31 172 ASN A N 1
ATOM 1314 C CA . ASN A 1 172 ? 3.219 -22.229 -13.876 1.00 94.31 172 ASN A CA 1
ATOM 1315 C C . ASN A 1 172 ? 3.617 -21.915 -15.327 1.00 94.31 172 ASN A C 1
ATOM 1317 O O . ASN A 1 172 ? 3.547 -22.788 -16.190 1.00 94.31 172 ASN A O 1
ATOM 1321 N N . GLY A 1 173 ? 3.984 -20.664 -15.615 1.00 92.56 173 GLY A N 1
ATOM 1322 C CA . GLY A 1 173 ? 4.263 -20.178 -16.961 1.00 92.56 173 GLY A CA 1
ATOM 1323 C C . GLY A 1 173 ? 5.735 -19.849 -17.212 1.00 92.56 173 GLY A C 1
ATOM 1324 O O . GLY A 1 173 ? 6.549 -19.705 -16.302 1.00 92.56 173 GLY A O 1
ATOM 1325 N N . SER A 1 174 ? 6.064 -19.660 -18.490 1.00 95.12 174 SER A N 1
ATOM 1326 C CA . SER A 1 174 ? 7.376 -19.183 -18.955 1.00 95.12 174 SER A CA 1
ATOM 1327 C C . SER A 1 174 ? 7.337 -17.768 -19.543 1.00 95.12 174 SER A C 1
ATOM 1329 O O . SER A 1 174 ? 8.366 -17.263 -19.995 1.00 95.12 174 SER A O 1
ATOM 1331 N N . ALA A 1 175 ? 6.163 -17.129 -19.559 1.00 96.88 175 ALA A N 1
ATOM 1332 C CA . ALA A 1 175 ? 5.989 -15.785 -20.095 1.00 96.88 175 ALA A CA 1
ATOM 1333 C C . ALA A 1 175 ? 6.808 -14.754 -19.304 1.00 96.88 175 ALA A C 1
ATOM 1335 O O . ALA A 1 175 ? 7.020 -14.896 -18.097 1.00 96.88 175 ALA A O 1
ATOM 1336 N N . LYS A 1 176 ? 7.247 -13.706 -20.006 1.00 98.31 176 LYS A N 1
ATOM 1337 C CA . LYS A 1 176 ? 7.803 -12.496 -19.399 1.00 98.31 176 LYS A CA 1
ATOM 1338 C C . LYS A 1 176 ? 6.725 -11.421 -19.318 1.00 98.31 176 LYS A C 1
ATOM 1340 O O . LYS A 1 176 ? 5.869 -11.346 -20.195 1.00 98.31 176 LYS A O 1
ATOM 1345 N N . TYR A 1 177 ? 6.799 -10.592 -18.287 1.00 98.75 177 TYR A N 1
ATOM 1346 C CA . TYR A 1 177 ? 5.768 -9.618 -17.944 1.00 98.75 177 TYR A CA 1
ATOM 1347 C C . TYR A 1 177 ? 6.326 -8.187 -17.938 1.00 98.75 177 TYR A C 1
ATOM 1349 O O . TYR A 1 177 ? 7.503 -7.999 -17.629 1.00 98.75 177 TYR A O 1
ATOM 1357 N N . PRO A 1 178 ? 5.510 -7.162 -18.233 1.00 98.75 178 PRO A N 1
ATOM 1358 C CA . PRO A 1 178 ? 5.842 -5.788 -17.875 1.00 98.75 178 PRO A CA 1
ATOM 1359 C C . PRO A 1 178 ? 6.084 -5.653 -16.368 1.00 98.75 178 PRO A C 1
ATOM 1361 O O . PRO A 1 178 ? 5.565 -6.448 -15.576 1.00 98.75 178 PRO A O 1
ATOM 1364 N N . VAL A 1 179 ? 6.844 -4.633 -15.977 1.00 98.88 179 VAL A N 1
ATOM 1365 C CA . VAL A 1 179 ? 7.134 -4.321 -14.575 1.00 98.88 179 VAL A CA 1
ATOM 1366 C C . VAL A 1 179 ? 6.639 -2.926 -14.210 1.00 98.88 179 VAL A C 1
ATOM 1368 O O . VAL A 1 179 ? 6.864 -1.953 -14.934 1.00 98.88 179 VAL A O 1
ATOM 1371 N N . PHE A 1 180 ? 5.972 -2.836 -13.064 1.00 98.88 180 PHE A N 1
ATOM 1372 C CA . PHE A 1 180 ? 5.481 -1.598 -12.484 1.00 98.88 180 PHE A CA 1
ATOM 1373 C C . PHE A 1 180 ? 6.097 -1.376 -11.102 1.00 98.88 180 PHE A C 1
ATOM 1375 O O . PHE A 1 180 ? 5.852 -2.138 -10.171 1.00 98.88 180 PHE A O 1
ATOM 1382 N N . TYR A 1 181 ? 6.899 -0.327 -10.957 1.00 98.88 181 TYR A N 1
ATOM 1383 C CA . TYR A 1 181 ? 7.460 0.076 -9.671 1.00 98.88 181 TYR A CA 1
ATOM 1384 C C . TYR A 1 181 ? 6.518 1.064 -8.978 1.00 98.88 181 TYR A C 1
ATOM 1386 O O . TYR A 1 181 ? 6.218 2.118 -9.534 1.00 98.88 181 TYR A O 1
ATOM 1394 N N . LEU A 1 182 ? 6.054 0.733 -7.773 1.00 98.88 182 LEU A N 1
ATOM 1395 C CA . LEU A 1 182 ? 5.013 1.474 -7.064 1.00 98.88 182 LEU A CA 1
ATOM 1396 C C . LEU A 1 182 ? 5.510 1.930 -5.683 1.00 98.88 182 LEU A C 1
ATOM 1398 O O . LEU A 1 182 ? 5.726 1.121 -4.782 1.00 98.88 182 LEU A O 1
ATOM 1402 N N . LEU A 1 183 ? 5.729 3.237 -5.531 1.00 98.56 183 LEU A N 1
ATOM 1403 C CA . LEU A 1 183 ? 6.432 3.842 -4.397 1.00 98.56 183 LEU A CA 1
ATOM 1404 C C . LEU A 1 183 ? 5.457 4.423 -3.361 1.00 98.56 183 LEU A C 1
ATOM 1406 O O . LEU A 1 183 ? 4.513 5.143 -3.702 1.00 98.56 183 LEU A O 1
ATOM 1410 N N . HIS A 1 184 ? 5.663 4.098 -2.085 1.00 97.50 184 HIS A N 1
ATOM 1411 C CA . HIS A 1 184 ? 4.806 4.534 -0.976 1.00 97.50 184 HIS A CA 1
ATOM 1412 C C . HIS A 1 184 ? 5.121 5.969 -0.500 1.00 97.50 184 HIS A C 1
ATOM 1414 O O . HIS A 1 184 ? 6.095 6.594 -0.927 1.00 97.50 184 HIS A O 1
ATOM 1420 N N . GLY A 1 185 ? 4.292 6.499 0.404 1.00 93.44 185 GLY A N 1
ATOM 1421 C CA . GLY A 1 185 ? 4.425 7.851 0.948 1.00 93.44 185 GLY A CA 1
ATOM 1422 C C . GLY A 1 185 ? 5.370 7.971 2.142 1.00 93.44 185 GLY A C 1
ATOM 1423 O O . GLY A 1 185 ? 5.987 7.009 2.597 1.00 93.44 185 GLY A O 1
ATOM 1424 N N . ALA A 1 186 ? 5.474 9.185 2.676 1.00 90.75 186 ALA A N 1
ATOM 1425 C CA . ALA A 1 186 ? 6.186 9.435 3.924 1.00 90.75 186 ALA A CA 1
ATOM 1426 C C . ALA A 1 186 ? 5.526 8.686 5.091 1.00 90.75 186 ALA A C 1
ATOM 1428 O O . ALA A 1 186 ? 4.307 8.696 5.217 1.00 90.75 186 ALA A O 1
ATOM 1429 N N . GLY A 1 187 ? 6.326 8.077 5.967 1.00 88.81 187 GLY A N 1
ATOM 1430 C CA . GLY A 1 187 ? 5.831 7.323 7.127 1.00 88.81 187 GLY A CA 1
ATOM 1431 C C . GLY A 1 187 ? 5.412 5.878 6.832 1.00 88.81 187 GLY A C 1
ATOM 1432 O O . GLY A 1 187 ? 5.450 5.058 7.746 1.00 88.81 187 GLY A O 1
ATOM 1433 N N . ASP A 1 188 ? 5.115 5.548 5.576 1.00 94.38 188 ASP A N 1
ATOM 1434 C CA . ASP A 1 188 ? 4.790 4.193 5.109 1.00 94.38 188 ASP A CA 1
ATOM 1435 C C . ASP A 1 188 ? 6.031 3.298 4.929 1.00 94.38 188 ASP A C 1
ATOM 1437 O O . ASP A 1 188 ? 7.177 3.741 5.081 1.00 94.38 188 ASP A O 1
ATOM 1441 N N . SER A 1 189 ? 5.797 2.025 4.609 1.00 95.25 189 SER A N 1
ATOM 1442 C CA . SER A 1 189 ? 6.827 1.026 4.313 1.00 95.25 189 SER A CA 1
ATOM 1443 C C . SER A 1 189 ? 6.525 0.269 3.014 1.00 95.25 189 SER A C 1
ATOM 1445 O O . SER A 1 189 ? 5.528 0.514 2.333 1.00 95.25 189 SER A O 1
ATOM 1447 N N . ASP A 1 190 ? 7.398 -0.675 2.663 1.00 97.19 190 ASP A N 1
ATOM 1448 C CA . ASP A 1 190 ? 7.236 -1.551 1.503 1.00 97.19 190 ASP A CA 1
ATOM 1449 C C . ASP A 1 190 ? 5.967 -2.423 1.541 1.00 97.19 190 ASP A C 1
ATOM 1451 O O . ASP A 1 190 ? 5.519 -2.872 0.491 1.00 97.19 190 ASP A O 1
ATOM 1455 N N . ASP A 1 191 ? 5.367 -2.623 2.718 1.00 97.44 191 ASP A N 1
ATOM 1456 C CA . ASP A 1 191 ? 4.102 -3.351 2.891 1.00 97.44 191 ASP A CA 1
ATOM 1457 C C . ASP A 1 191 ? 2.865 -2.498 2.550 1.00 97.44 191 ASP A C 1
ATOM 1459 O O . ASP A 1 191 ? 1.797 -3.023 2.241 1.00 97.44 191 ASP A O 1
ATOM 1463 N N . SER A 1 192 ? 2.956 -1.166 2.594 1.00 97.25 192 SER A N 1
ATOM 1464 C CA . SER A 1 192 ? 1.753 -0.324 2.635 1.00 97.25 192 SER A CA 1
ATOM 1465 C C . SER A 1 192 ? 0.892 -0.423 1.369 1.00 97.25 192 SER A C 1
ATOM 1467 O O . SER A 1 192 ? -0.333 -0.376 1.457 1.00 97.25 192 SER A O 1
ATOM 1469 N N . TRP A 1 193 ? 1.492 -0.633 0.194 1.00 98.31 193 TRP A N 1
ATOM 1470 C CA . TRP A 1 193 ? 0.731 -0.860 -1.040 1.00 98.31 193 TRP A CA 1
ATOM 1471 C C . TRP A 1 193 ? 0.064 -2.238 -1.090 1.00 98.31 193 TRP A C 1
ATOM 1473 O O . TRP A 1 193 ? -1.000 -2.368 -1.695 1.00 98.31 193 TRP A O 1
ATOM 1483 N N . THR A 1 194 ? 0.638 -3.257 -0.447 1.00 97.38 194 THR A N 1
ATOM 1484 C CA . THR A 1 194 ? 0.053 -4.604 -0.386 1.00 97.38 194 THR A CA 1
ATOM 1485 C C . THR A 1 194 ? -1.034 -4.712 0.674 1.00 97.38 194 THR A C 1
ATOM 1487 O O . THR A 1 194 ? -2.036 -5.386 0.432 1.00 97.38 194 THR A O 1
ATOM 1490 N N . SER A 1 195 ? -0.876 -4.017 1.804 1.00 97.12 195 SER A N 1
ATOM 1491 C CA . SER A 1 195 ? -1.842 -3.989 2.901 1.00 97.12 195 SER A CA 1
ATOM 1492 C C . SER A 1 195 ? -2.922 -2.921 2.688 1.00 97.12 195 SER A C 1
ATOM 1494 O O . SER A 1 195 ? -3.935 -3.191 2.039 1.00 97.12 195 SER A O 1
ATOM 1496 N N . VAL A 1 196 ? -2.730 -1.700 3.198 1.00 97.25 196 VAL A N 1
ATOM 1497 C CA . VAL A 1 196 ? -3.745 -0.629 3.139 1.00 97.25 196 VAL A CA 1
ATOM 1498 C C . VAL A 1 196 ? -4.048 -0.181 1.703 1.00 97.25 196 VAL A C 1
ATOM 1500 O O . VAL A 1 196 ? -5.188 0.134 1.382 1.00 97.25 196 VAL A O 1
ATOM 1503 N N . GLY A 1 197 ? -3.065 -0.230 0.803 1.00 97.56 197 GLY A N 1
ATOM 1504 C CA . GLY A 1 197 ? -3.239 0.122 -0.608 1.00 97.56 197 GLY A CA 1
ATOM 1505 C C . GLY A 1 197 ? -3.933 -0.950 -1.453 1.00 97.56 197 GLY A C 1
ATOM 1506 O O . GLY A 1 197 ? -4.353 -0.652 -2.569 1.00 97.56 197 GLY A O 1
ATOM 1507 N N . ARG A 1 198 ? -4.059 -2.188 -0.949 1.00 98.06 198 ARG A N 1
ATOM 1508 C CA . ARG A 1 198 ? -4.715 -3.331 -1.617 1.00 98.06 198 ARG A CA 1
ATOM 1509 C C . ARG A 1 198 ? -4.282 -3.573 -3.075 1.00 98.06 198 ARG A C 1
ATOM 1511 O O . ARG A 1 198 ? -5.050 -4.130 -3.859 1.00 98.06 198 ARG A O 1
ATOM 1518 N N . ALA A 1 199 ? -3.055 -3.207 -3.451 1.00 98.38 199 ALA A N 1
ATOM 1519 C CA . ALA A 1 199 ? -2.590 -3.216 -4.840 1.00 98.38 199 ALA A CA 1
ATOM 1520 C C . ALA A 1 199 ? -2.702 -4.600 -5.503 1.00 98.38 199 ALA A C 1
ATOM 1522 O O . ALA A 1 199 ? -3.088 -4.687 -6.666 1.00 98.38 199 ALA A O 1
ATOM 1523 N N . GLY A 1 200 ? -2.433 -5.681 -4.759 1.00 98.00 200 GLY A N 1
ATOM 1524 C CA . GLY A 1 200 ? -2.580 -7.052 -5.260 1.00 98.00 200 GLY A CA 1
ATOM 1525 C C . GLY A 1 200 ? -4.025 -7.397 -5.634 1.00 98.00 200 GLY A C 1
ATOM 1526 O O . GLY A 1 200 ? -4.273 -7.846 -6.748 1.00 98.00 200 GLY A O 1
ATOM 1527 N N . PHE A 1 201 ? -4.988 -7.101 -4.752 1.00 98.38 201 PHE A N 1
ATOM 1528 C CA . PHE A 1 201 ? -6.414 -7.326 -5.030 1.00 98.38 201 PHE A CA 1
ATOM 1529 C C . PHE A 1 201 ? -6.909 -6.464 -6.192 1.00 98.38 201 PHE A C 1
ATOM 1531 O O . PHE A 1 201 ? -7.638 -6.952 -7.053 1.00 98.38 201 PHE A O 1
ATOM 1538 N N . ILE A 1 202 ? -6.471 -5.202 -6.247 1.00 98.69 202 ILE A N 1
ATOM 1539 C CA . ILE A 1 202 ? -6.778 -4.307 -7.364 1.00 98.69 202 ILE A CA 1
ATOM 1540 C C . ILE A 1 202 ? -6.277 -4.903 -8.678 1.00 98.69 202 ILE A C 1
ATOM 1542 O O . ILE A 1 202 ? -7.029 -4.997 -9.648 1.00 98.69 202 ILE A O 1
ATOM 1546 N N . MET A 1 203 ? -5.025 -5.356 -8.705 1.00 98.69 203 MET A N 1
ATOM 1547 C CA . MET A 1 203 ? -4.432 -5.934 -9.902 1.00 98.69 203 MET A CA 1
ATOM 1548 C C . MET A 1 203 ? -5.121 -7.242 -10.312 1.00 98.69 203 MET A C 1
ATOM 1550 O O . MET A 1 203 ? -5.430 -7.408 -11.490 1.00 98.69 203 MET A O 1
ATOM 1554 N N . ASP A 1 204 ? -5.436 -8.131 -9.367 1.00 98.75 204 ASP A N 1
ATOM 1555 C CA . ASP A 1 204 ? -6.163 -9.379 -9.635 1.00 98.75 204 ASP A CA 1
ATOM 1556 C C . ASP A 1 204 ? -7.520 -9.110 -10.295 1.00 98.75 204 ASP A C 1
ATOM 1558 O O . ASP A 1 204 ? -7.847 -9.691 -11.335 1.00 98.75 204 ASP A O 1
ATOM 1562 N N . ASN A 1 205 ? -8.292 -8.179 -9.729 1.00 98.62 205 ASN A N 1
ATOM 1563 C CA . ASN A 1 205 ? -9.607 -7.814 -10.243 1.00 98.62 205 ASN A CA 1
ATOM 1564 C C . ASN A 1 205 ? -9.511 -7.174 -11.635 1.00 98.62 205 ASN A C 1
ATOM 1566 O O . ASN A 1 205 ? -10.284 -7.524 -12.529 1.00 98.62 205 ASN A O 1
ATOM 1570 N N . LEU A 1 206 ? -8.538 -6.284 -11.856 1.00 98.56 206 LEU A N 1
ATOM 1571 C CA . LEU A 1 206 ? -8.315 -5.660 -13.161 1.00 98.56 206 LEU A CA 1
ATOM 1572 C C . LEU A 1 206 ? -7.849 -6.670 -14.222 1.00 98.56 206 LEU A C 1
ATOM 1574 O O . LEU A 1 206 ? -8.293 -6.583 -15.369 1.00 98.56 206 LEU A O 1
ATOM 1578 N N . ILE A 1 207 ? -7.001 -7.643 -13.868 1.00 98.38 207 ILE A N 1
ATOM 1579 C CA . ILE A 1 207 ? -6.591 -8.734 -14.772 1.00 98.38 207 ILE A CA 1
ATOM 1580 C C . ILE A 1 207 ? -7.795 -9.606 -15.122 1.00 98.38 207 ILE A C 1
ATOM 1582 O O . ILE A 1 207 ? -8.032 -9.883 -16.299 1.00 98.38 207 ILE A O 1
ATOM 1586 N N . ALA A 1 208 ? -8.580 -10.018 -14.123 1.00 98.19 208 ALA A N 1
ATOM 1587 C CA . ALA A 1 208 ? -9.761 -10.853 -14.326 1.00 98.19 208 ALA A CA 1
ATOM 1588 C C . ALA A 1 208 ? -10.810 -10.159 -15.210 1.00 98.19 208 ALA A C 1
ATOM 1590 O O . ALA A 1 208 ? -11.404 -10.791 -16.086 1.00 98.1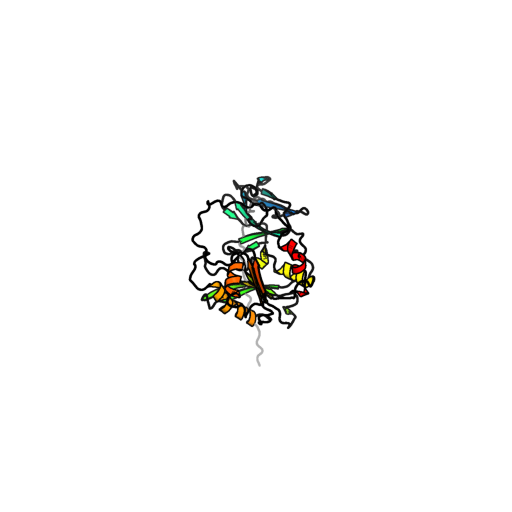9 208 ALA A O 1
ATOM 1591 N N . ALA A 1 209 ? -10.977 -8.844 -15.042 1.00 97.38 209 ALA A N 1
ATOM 1592 C CA . ALA A 1 209 ? -11.832 -8.003 -15.876 1.00 97.38 209 ALA A CA 1
ATOM 1593 C C . ALA A 1 209 ? -11.220 -7.651 -17.247 1.00 97.38 209 ALA A C 1
ATOM 1595 O O . ALA A 1 209 ? -11.878 -6.999 -18.056 1.00 97.38 209 ALA A O 1
ATOM 1596 N N . LYS A 1 210 ? -9.975 -8.066 -17.531 1.00 97.19 210 LYS A N 1
ATOM 1597 C CA . LYS A 1 210 ? -9.201 -7.703 -18.735 1.00 97.19 210 LYS A CA 1
ATOM 1598 C C . LYS A 1 210 ? -8.997 -6.191 -18.914 1.00 97.19 210 LYS A C 1
ATOM 1600 O O . LYS A 1 210 ? -8.732 -5.729 -20.021 1.00 97.19 210 LYS A O 1
ATOM 1605 N N . ALA A 1 211 ? -9.091 -5.431 -17.826 1.00 97.31 211 ALA A N 1
ATOM 1606 C CA . ALA A 1 211 ? -8.876 -3.987 -17.790 1.00 97.31 211 ALA A CA 1
ATOM 1607 C C . ALA A 1 211 ? -7.393 -3.611 -17.610 1.00 97.31 211 ALA A C 1
ATOM 1609 O O . ALA A 1 211 ? -7.010 -2.465 -17.845 1.00 97.31 211 ALA A O 1
ATOM 1610 N N . ALA A 1 212 ? -6.549 -4.571 -17.218 1.00 97.62 212 ALA A N 1
ATOM 1611 C CA . ALA A 1 212 ? -5.105 -4.402 -17.141 1.00 97.62 212 ALA A CA 1
ATOM 1612 C C . ALA A 1 212 ? -4.365 -5.646 -17.656 1.00 97.62 212 ALA A C 1
ATOM 1614 O O . ALA A 1 212 ? -4.822 -6.780 -17.499 1.00 97.62 212 ALA A O 1
ATOM 1615 N N . LYS A 1 213 ? -3.196 -5.430 -18.274 1.00 97.50 213 LYS A N 1
ATOM 1616 C CA . LYS A 1 213 ? -2.292 -6.519 -18.671 1.00 97.50 213 LYS A CA 1
ATOM 1617 C C . LYS A 1 213 ? -1.683 -7.153 -17.410 1.00 97.50 213 LYS A C 1
ATOM 1619 O O . LYS A 1 213 ? -1.297 -6.403 -16.515 1.00 97.50 213 LYS A O 1
ATOM 1624 N N . PRO A 1 214 ? -1.528 -8.488 -17.339 1.00 98.38 214 PRO A N 1
ATOM 1625 C CA . PRO A 1 214 ? -0.747 -9.119 -16.279 1.00 98.38 214 PRO A CA 1
ATOM 1626 C C . PRO A 1 214 ? 0.656 -8.507 -16.193 1.00 98.38 214 PRO A C 1
ATOM 1628 O O . PRO A 1 214 ? 1.343 -8.409 -17.210 1.00 98.38 214 PRO A O 1
ATOM 1631 N N . MET A 1 215 ? 1.075 -8.093 -14.998 1.00 98.81 215 MET A N 1
ATOM 1632 C CA . MET A 1 215 ? 2.358 -7.422 -14.764 1.00 98.81 215 MET A CA 1
ATOM 1633 C C . MET A 1 215 ? 2.920 -7.763 -13.384 1.00 98.81 215 MET A C 1
ATOM 1635 O O . MET A 1 215 ? 2.167 -8.114 -12.477 1.00 98.81 215 MET A O 1
ATOM 1639 N N . VAL A 1 216 ? 4.239 -7.646 -13.236 1.00 98.94 216 VAL A N 1
ATOM 1640 C CA . VAL A 1 216 ? 4.915 -7.708 -11.933 1.00 98.94 216 VAL A CA 1
ATOM 1641 C C . VAL A 1 216 ? 4.864 -6.321 -11.300 1.00 98.94 216 VAL A C 1
ATOM 1643 O O . VAL A 1 216 ? 5.223 -5.347 -11.961 1.00 98.94 216 VAL A O 1
ATOM 1646 N N . ILE A 1 217 ? 4.452 -6.219 -10.034 1.00 98.94 217 ILE A N 1
ATOM 1647 C CA . ILE A 1 217 ? 4.460 -4.948 -9.291 1.00 98.94 217 ILE A CA 1
ATOM 1648 C C . ILE A 1 217 ? 5.517 -5.025 -8.195 1.00 98.94 217 ILE A C 1
ATOM 1650 O O . ILE A 1 217 ? 5.507 -5.952 -7.391 1.00 98.94 217 ILE A O 1
ATOM 1654 N N . VAL A 1 218 ? 6.423 -4.053 -8.155 1.00 98.94 218 VAL A N 1
ATOM 1655 C CA . VAL A 1 218 ? 7.525 -3.981 -7.190 1.00 98.94 218 VAL A CA 1
ATOM 1656 C C . VAL A 1 218 ? 7.299 -2.785 -6.277 1.00 98.94 218 VAL A C 1
ATOM 1658 O O . VAL A 1 218 ? 7.225 -1.650 -6.741 1.00 98.94 218 VAL A O 1
ATOM 1661 N N . MET A 1 219 ? 7.207 -3.040 -4.977 1.00 98.88 219 MET A N 1
ATOM 1662 C CA . MET A 1 219 ? 6.887 -2.067 -3.933 1.00 98.88 219 MET A CA 1
ATOM 1663 C C . MET A 1 219 ? 8.054 -2.012 -2.937 1.00 98.88 219 MET A C 1
ATOM 1665 O O . MET A 1 219 ? 8.066 -2.744 -1.948 1.00 98.88 219 MET A O 1
ATOM 1669 N N . PRO A 1 220 ? 9.111 -1.232 -3.227 1.00 98.31 220 PRO A N 1
ATOM 1670 C CA . PRO A 1 220 ? 10.299 -1.157 -2.384 1.00 98.31 220 PRO A CA 1
ATOM 1671 C C . PRO A 1 220 ? 10.113 -0.230 -1.181 1.00 98.31 220 PRO A C 1
ATOM 1673 O O . PRO A 1 220 ? 9.301 0.695 -1.205 1.00 98.31 220 PRO A O 1
ATOM 1676 N N . ALA A 1 221 ? 10.943 -0.419 -0.152 1.00 96.06 221 ALA A N 1
ATOM 1677 C CA . ALA A 1 221 ? 11.022 0.531 0.951 1.00 96.06 221 ALA A CA 1
ATOM 1678 C C . ALA A 1 221 ? 11.655 1.841 0.449 1.00 96.06 221 ALA A C 1
ATOM 1680 O O . ALA A 1 221 ? 12.825 1.873 0.071 1.00 96.06 221 ALA A O 1
ATOM 1681 N N . GLY A 1 222 ? 10.906 2.939 0.460 1.00 92.94 222 GLY A N 1
ATOM 1682 C CA . GLY A 1 222 ? 11.342 4.256 -0.013 1.00 92.94 222 GLY A CA 1
ATOM 1683 C C . GLY A 1 222 ? 12.234 5.020 0.969 1.00 92.94 222 GLY A C 1
ATOM 1684 O O . GLY A 1 222 ? 12.994 5.891 0.556 1.00 92.94 222 GLY A O 1
ATOM 1685 N N . HIS A 1 223 ? 12.190 4.701 2.267 1.00 90.62 223 HIS A N 1
ATOM 1686 C CA . HIS A 1 223 ? 12.990 5.389 3.289 1.00 90.62 223 HIS A CA 1
ATOM 1687 C C . HIS A 1 223 ? 14.417 4.816 3.384 1.00 90.62 223 HIS A C 1
ATOM 1689 O O . HIS A 1 223 ? 14.603 3.629 3.676 1.00 90.62 223 HIS A O 1
ATOM 1695 N N . THR A 1 224 ? 15.442 5.653 3.173 1.00 84.75 224 THR A N 1
ATOM 1696 C CA . THR A 1 224 ? 16.865 5.257 3.262 1.00 84.75 224 THR A CA 1
ATOM 1697 C C . THR A 1 224 ? 17.550 5.663 4.568 1.00 84.75 224 THR A C 1
ATOM 1699 O O . THR A 1 224 ? 18.518 5.020 4.972 1.00 84.75 224 THR A O 1
ATOM 1702 N N . SER A 1 225 ? 17.032 6.630 5.317 1.00 70.94 225 SER A N 1
ATOM 1703 C CA . SER A 1 225 ? 17.524 6.938 6.662 1.00 70.94 225 SER A CA 1
ATOM 1704 C C . SER A 1 225 ? 16.636 6.297 7.735 1.00 70.94 225 SER A C 1
ATOM 1706 O O . SER A 1 225 ? 15.407 6.297 7.635 1.00 70.94 225 SER A O 1
ATOM 1708 N N . MET A 1 226 ? 17.251 5.782 8.805 1.00 52.12 226 MET A N 1
ATOM 1709 C CA . MET A 1 226 ? 16.544 5.584 10.075 1.00 52.12 226 MET A CA 1
ATOM 1710 C C . MET A 1 226 ? 16.305 6.977 10.678 1.00 52.12 226 MET A C 1
ATOM 1712 O O . MET A 1 226 ? 17.171 7.489 11.380 1.00 52.12 226 MET A O 1
ATOM 1716 N N . GLY A 1 227 ? 15.190 7.640 10.350 1.00 46.19 227 GLY A N 1
ATOM 1717 C CA . GLY A 1 227 ? 14.834 8.918 10.994 1.00 46.19 227 GLY A CA 1
ATOM 1718 C C . GLY A 1 227 ? 14.148 9.993 10.149 1.00 46.19 227 GLY A C 1
ATOM 1719 O O . GLY A 1 227 ? 13.878 11.068 10.675 1.00 46.19 227 GLY A O 1
ATOM 1720 N N . GLY A 1 228 ? 13.819 9.739 8.882 1.00 45.22 228 GLY A N 1
ATOM 1721 C CA . GLY A 1 228 ? 13.040 10.685 8.078 1.00 45.22 228 GLY A CA 1
ATOM 1722 C C . GLY A 1 228 ? 13.860 11.784 7.389 1.00 45.22 228 GLY A C 1
ATOM 1723 O O . GLY A 1 228 ? 15.090 11.820 7.444 1.00 45.22 228 GLY A O 1
ATOM 1724 N N . PHE A 1 229 ? 13.121 12.623 6.658 1.00 48.94 229 PHE A N 1
ATOM 1725 C CA . PHE A 1 229 ? 13.573 13.591 5.653 1.00 48.94 229 PHE A CA 1
ATOM 1726 C C . PHE A 1 229 ? 14.780 14.442 6.057 1.00 48.94 229 PHE A C 1
ATOM 1728 O O . PHE A 1 229 ? 14.690 15.255 6.974 1.00 48.94 229 PHE A O 1
ATOM 1735 N N . ARG A 1 230 ? 15.871 14.333 5.289 1.00 45.66 230 ARG A N 1
ATOM 1736 C CA . ARG A 1 230 ? 17.044 15.231 5.274 1.00 45.66 230 ARG A CA 1
ATOM 1737 C C . ARG A 1 230 ? 17.867 14.922 4.004 1.00 45.66 230 ARG A C 1
ATOM 1739 O O . ARG A 1 230 ? 17.989 13.746 3.698 1.00 45.66 230 ARG A O 1
ATOM 1746 N N . VAL A 1 231 ? 18.466 15.823 3.209 1.00 40.94 231 VAL A N 1
ATOM 1747 C CA . VAL A 1 231 ? 18.598 17.301 3.074 1.00 40.94 231 VAL A CA 1
ATOM 1748 C C . VAL A 1 231 ? 18.903 17.570 1.572 1.00 40.94 231 VAL A C 1
ATOM 1750 O O . VAL A 1 231 ? 19.517 16.704 0.945 1.00 40.94 231 VAL A O 1
ATOM 1753 N N . PRO A 1 232 ? 18.544 18.729 0.975 1.00 37.72 232 PRO A N 1
ATOM 1754 C CA . PRO A 1 232 ? 18.955 19.094 -0.387 1.00 37.72 232 PRO A CA 1
ATOM 1755 C C . PRO A 1 232 ? 20.486 19.118 -0.551 1.00 37.72 232 PRO A C 1
ATOM 1757 O O . PRO A 1 232 ? 21.176 19.769 0.232 1.00 37.72 232 PRO A O 1
ATOM 1760 N N . GLY A 1 233 ? 21.004 18.437 -1.580 1.00 36.03 233 GLY A N 1
ATOM 1761 C CA . GLY A 1 233 ? 22.405 18.542 -2.023 1.00 36.03 233 GLY A CA 1
ATOM 1762 C C . GLY A 1 233 ? 23.223 17.243 -2.039 1.00 36.03 233 GLY A C 1
ATOM 1763 O O . GLY A 1 233 ? 24.324 17.243 -2.582 1.00 36.03 233 GLY A O 1
ATOM 1764 N N . GLY A 1 234 ? 22.706 16.136 -1.498 1.00 44.56 234 GLY A N 1
ATOM 1765 C CA . GLY A 1 234 ? 23.250 14.789 -1.722 1.00 44.56 234 GLY A CA 1
ATOM 1766 C C . GLY A 1 234 ? 22.491 14.074 -2.841 1.00 44.56 234 GLY A C 1
ATOM 1767 O O . GLY A 1 234 ? 21.299 14.323 -3.017 1.00 44.56 234 GLY A O 1
ATOM 1768 N N . ALA A 1 235 ? 23.159 13.198 -3.599 1.00 54.75 235 ALA A N 1
ATOM 1769 C CA . ALA A 1 235 ? 22.481 12.303 -4.538 1.00 54.75 235 ALA A CA 1
ATOM 1770 C C . ALA A 1 235 ? 21.350 11.564 -3.806 1.00 54.75 235 ALA A C 1
ATOM 1772 O O . ALA A 1 235 ? 21.583 11.047 -2.713 1.00 54.75 235 ALA A O 1
ATOM 1773 N N . ASP A 1 236 ? 20.148 11.546 -4.389 1.00 79.94 236 ASP A N 1
ATOM 1774 C CA . ASP A 1 236 ? 18.980 10.860 -3.832 1.00 79.94 236 ASP A CA 1
ATOM 1775 C C . ASP A 1 236 ? 19.351 9.389 -3.568 1.00 79.94 236 ASP A C 1
ATOM 1777 O O . ASP A 1 236 ? 19.506 8.584 -4.487 1.00 79.94 236 ASP A O 1
ATOM 1781 N N . GLU A 1 237 ? 19.601 9.064 -2.295 1.00 86.50 237 GLU A N 1
ATOM 1782 C CA . GLU A 1 237 ? 20.085 7.753 -1.860 1.00 86.50 237 GLU A CA 1
ATOM 1783 C C . GLU A 1 237 ? 19.154 6.635 -2.310 1.00 86.50 237 GLU A C 1
ATOM 1785 O O . GLU A 1 237 ? 19.621 5.547 -2.655 1.00 86.50 237 GLU A O 1
ATOM 1790 N N . PHE A 1 238 ? 17.849 6.915 -2.305 1.00 92.06 238 PHE A N 1
ATOM 1791 C CA . PHE A 1 238 ? 16.852 5.965 -2.749 1.00 92.06 238 PHE A CA 1
ATOM 1792 C C . PHE A 1 238 ? 16.920 5.794 -4.258 1.00 92.06 238 PHE A C 1
ATOM 1794 O O . PHE A 1 238 ? 16.949 4.661 -4.720 1.00 92.06 238 PHE A O 1
ATOM 1801 N N . ALA A 1 239 ? 17.024 6.885 -5.022 1.00 92.00 239 ALA A N 1
ATOM 1802 C CA . ALA A 1 239 ? 17.184 6.790 -6.471 1.00 92.00 239 ALA A CA 1
ATOM 1803 C C . ALA A 1 239 ? 18.436 5.987 -6.858 1.00 92.00 239 ALA A C 1
ATOM 1805 O O . ALA A 1 239 ? 18.386 5.175 -7.778 1.00 92.00 239 ALA A O 1
ATOM 1806 N N . ARG A 1 240 ? 19.538 6.154 -6.116 1.00 91.50 240 ARG A N 1
ATOM 1807 C CA . ARG A 1 240 ? 20.773 5.389 -6.325 1.00 91.50 240 ARG A CA 1
ATOM 1808 C C . ARG A 1 240 ? 20.599 3.904 -6.014 1.00 91.50 240 ARG A C 1
ATOM 1810 O O . ARG A 1 240 ? 21.024 3.080 -6.815 1.00 91.50 240 ARG A O 1
ATOM 1817 N N . ASP A 1 241 ? 19.987 3.554 -4.885 1.00 95.31 241 ASP A N 1
ATOM 1818 C CA . ASP A 1 241 ? 19.644 2.157 -4.573 1.00 95.31 241 ASP A CA 1
ATOM 1819 C C . ASP A 1 241 ? 18.688 1.557 -5.612 1.00 95.31 241 ASP A C 1
ATOM 1821 O O . ASP A 1 241 ? 18.830 0.409 -6.026 1.00 95.31 241 ASP A O 1
ATOM 1825 N N . PHE A 1 242 ? 17.734 2.356 -6.081 1.00 97.31 242 PHE A N 1
ATOM 1826 C CA . PHE A 1 242 ? 16.741 1.932 -7.049 1.00 97.31 242 PHE A CA 1
ATOM 1827 C C . PHE A 1 242 ? 17.373 1.526 -8.381 1.00 97.31 242 PHE A C 1
ATOM 1829 O O . PHE A 1 242 ? 17.129 0.419 -8.866 1.00 97.31 242 PHE A O 1
ATOM 1836 N N . THR A 1 243 ? 18.212 2.392 -8.951 1.00 95.31 243 THR A N 1
ATOM 1837 C CA . THR A 1 243 ? 18.854 2.139 -10.246 1.00 95.31 243 THR A CA 1
ATOM 1838 C C . THR A 1 243 ? 20.015 1.151 -10.145 1.00 95.31 243 THR A C 1
ATOM 1840 O O . THR A 1 243 ? 20.225 0.364 -11.064 1.00 95.31 243 THR A O 1
ATOM 1843 N N . THR A 1 244 ? 20.753 1.145 -9.030 1.00 95.81 244 THR A N 1
ATOM 1844 C CA . THR A 1 244 ? 21.944 0.290 -8.864 1.00 95.81 244 THR A CA 1
ATOM 1845 C C . THR A 1 244 ? 21.594 -1.129 -8.425 1.00 95.81 244 THR A C 1
ATOM 1847 O O . THR A 1 244 ? 22.239 -2.077 -8.869 1.00 95.81 244 THR A O 1
ATOM 1850 N N . ASP A 1 245 ? 20.591 -1.295 -7.559 1.00 98.25 245 ASP A N 1
ATOM 1851 C CA . ASP A 1 245 ? 20.324 -2.568 -6.888 1.00 98.25 245 ASP A CA 1
ATOM 1852 C C . ASP A 1 245 ? 18.911 -3.104 -7.169 1.00 98.25 245 ASP A C 1
ATOM 1854 O O . ASP A 1 245 ? 18.781 -4.252 -7.597 1.00 98.25 245 ASP A O 1
ATOM 1858 N N . ILE A 1 246 ? 17.848 -2.306 -6.987 1.00 98.69 246 ILE A N 1
ATOM 1859 C CA . ILE A 1 246 ? 16.458 -2.794 -7.125 1.00 98.69 246 ILE A CA 1
ATOM 1860 C C . ILE A 1 246 ? 16.152 -3.221 -8.565 1.00 98.69 246 ILE A C 1
ATOM 1862 O O . ILE A 1 246 ? 15.702 -4.348 -8.786 1.00 98.69 246 ILE A O 1
ATOM 1866 N N . MET A 1 247 ? 16.377 -2.346 -9.551 1.00 98.31 247 MET A N 1
ATOM 1867 C CA . MET A 1 247 ? 16.075 -2.656 -10.953 1.00 98.31 247 MET A CA 1
ATOM 1868 C C . MET A 1 247 ? 16.848 -3.891 -11.449 1.00 98.31 247 MET A C 1
ATOM 1870 O O . MET A 1 247 ? 16.195 -4.846 -11.886 1.00 98.31 247 MET A O 1
ATOM 1874 N N . PRO A 1 248 ? 18.188 -3.971 -11.294 1.00 98.38 248 PRO A N 1
ATOM 1875 C CA . PRO A 1 248 ? 18.938 -5.163 -11.688 1.00 98.38 248 PRO A CA 1
ATOM 1876 C C . PRO A 1 248 ? 18.531 -6.424 -10.923 1.00 98.38 248 PRO A C 1
ATOM 1878 O O . PRO A 1 248 ? 18.494 -7.511 -11.504 1.00 98.38 248 PRO A O 1
ATOM 1881 N N . TYR A 1 249 ? 18.196 -6.312 -9.630 1.00 98.81 249 TYR A N 1
ATOM 1882 C CA . TYR A 1 249 ? 17.695 -7.450 -8.864 1.00 98.81 249 TYR A CA 1
ATOM 1883 C C . TYR A 1 249 ? 16.399 -7.983 -9.475 1.00 98.81 249 TYR A C 1
ATOM 1885 O O . TYR A 1 249 ? 16.267 -9.193 -9.667 1.00 98.81 249 TYR A O 1
ATOM 1893 N N . VAL A 1 250 ? 15.443 -7.108 -9.787 1.00 98.75 250 VAL A N 1
ATOM 1894 C CA . VAL A 1 250 ? 14.153 -7.521 -10.350 1.00 98.75 250 VAL A CA 1
ATOM 1895 C C . VAL A 1 250 ? 14.348 -8.182 -11.712 1.00 98.75 250 VAL A C 1
ATOM 1897 O O . VAL A 1 250 ? 13.835 -9.274 -11.932 1.00 98.75 250 VAL A O 1
ATOM 1900 N N . GLU A 1 251 ? 15.152 -7.590 -12.591 1.00 98.25 251 GLU A N 1
ATOM 1901 C CA . GLU A 1 251 ? 15.421 -8.138 -13.928 1.00 98.25 251 GLU A CA 1
ATOM 1902 C C . GLU A 1 251 ? 16.137 -9.489 -13.909 1.00 98.25 251 GLU A C 1
ATOM 1904 O O . GLU A 1 251 ? 15.926 -10.324 -14.790 1.00 98.25 251 GLU A O 1
ATOM 1909 N N . LYS A 1 252 ? 16.971 -9.721 -12.894 1.00 98.44 252 LYS A N 1
ATOM 1910 C CA . LYS A 1 252 ? 17.688 -10.982 -12.714 1.00 98.44 252 LYS A CA 1
ATOM 1911 C C . LYS A 1 252 ? 16.813 -12.083 -12.117 1.00 98.44 252 LYS A C 1
ATOM 1913 O O . LYS A 1 252 ? 16.972 -13.245 -12.486 1.00 98.44 252 LYS A O 1
ATOM 1918 N N . ASN A 1 253 ? 15.955 -11.742 -11.157 1.00 98.56 253 ASN A N 1
ATOM 1919 C CA . ASN A 1 253 ? 15.246 -12.727 -10.336 1.00 98.56 253 ASN A CA 1
ATOM 1920 C C . ASN A 1 253 ? 13.784 -12.941 -10.759 1.00 98.56 253 ASN A C 1
ATOM 1922 O O . ASN A 1 253 ? 13.180 -13.933 -10.358 1.00 98.56 253 ASN A O 1
ATOM 1926 N N . TYR A 1 254 ? 13.221 -12.058 -11.589 1.00 98.62 254 TYR A N 1
ATOM 1927 C CA . TYR A 1 254 ? 11.850 -12.154 -12.088 1.00 98.62 254 TYR A CA 1
ATOM 1928 C C . TYR A 1 254 ? 11.808 -12.203 -13.618 1.00 98.62 254 TYR A C 1
ATOM 1930 O O . TYR A 1 254 ? 12.651 -11.646 -14.319 1.00 98.62 254 TYR A O 1
ATOM 1938 N N . ARG A 1 255 ? 10.781 -12.864 -14.164 1.00 98.50 255 ARG A N 1
ATOM 1939 C CA . ARG A 1 255 ? 10.498 -12.940 -15.601 1.00 98.50 255 ARG A CA 1
ATOM 1940 C C . ARG A 1 255 ? 9.882 -11.626 -16.074 1.00 98.50 255 ARG A C 1
ATOM 1942 O O . ARG A 1 255 ? 8.696 -11.572 -16.386 1.00 98.50 255 ARG A O 1
ATOM 1949 N N . VAL A 1 256 ? 10.686 -10.571 -16.128 1.00 98.62 256 VAL A N 1
ATOM 1950 C CA . VAL A 1 256 ? 10.257 -9.250 -16.601 1.00 98.62 256 VAL A CA 1
ATOM 1951 C C . VAL A 1 256 ? 10.809 -8.927 -17.991 1.00 98.62 256 VAL A C 1
ATOM 1953 O O . VAL A 1 256 ? 11.831 -9.469 -18.422 1.00 98.62 256 VAL A O 1
ATOM 1956 N N . ILE A 1 257 ? 10.103 -8.066 -18.718 1.00 98.50 257 ILE A N 1
ATOM 1957 C CA . ILE A 1 257 ? 10.564 -7.444 -19.960 1.00 98.50 257 ILE A CA 1
ATOM 1958 C C . ILE A 1 257 ? 11.255 -6.137 -19.569 1.00 98.50 257 ILE A C 1
ATOM 1960 O O . ILE A 1 257 ? 10.620 -5.249 -19.009 1.00 98.50 257 ILE A O 1
ATOM 1964 N N . SER A 1 258 ? 12.557 -6.033 -19.828 1.00 95.12 258 SER A N 1
ATOM 1965 C CA . SER A 1 258 ? 13.403 -4.953 -19.306 1.00 95.12 258 SER A CA 1
ATOM 1966 C C . SER A 1 258 ? 13.580 -3.759 -20.252 1.00 95.12 258 SER A C 1
ATOM 1968 O O . SER A 1 258 ? 14.409 -2.881 -20.003 1.00 95.12 258 SER A O 1
ATOM 1970 N N . ASP A 1 259 ? 12.816 -3.677 -21.339 1.00 97.50 259 ASP A N 1
ATOM 1971 C CA . ASP A 1 259 ? 12.851 -2.491 -22.192 1.00 97.50 259 ASP A CA 1
ATOM 1972 C C . ASP A 1 259 ? 12.015 -1.338 -21.607 1.00 97.50 259 ASP A C 1
ATOM 1974 O O . ASP A 1 259 ? 11.215 -1.502 -20.685 1.00 97.50 259 ASP A O 1
ATOM 1978 N N . ARG A 1 260 ? 12.207 -0.144 -22.170 1.00 97.50 260 ARG A N 1
ATOM 1979 C CA . ARG A 1 260 ? 11.477 1.069 -21.790 1.00 97.50 260 ARG A CA 1
ATOM 1980 C C . ARG A 1 260 ? 9.959 0.915 -21.895 1.00 97.50 260 ARG A C 1
ATOM 1982 O O . ARG A 1 260 ? 9.233 1.408 -21.039 1.00 97.50 260 ARG A O 1
ATOM 1989 N N . ALA A 1 261 ? 9.484 0.285 -22.969 1.00 98.25 261 ALA A N 1
ATOM 1990 C CA . ALA A 1 261 ? 8.066 0.187 -23.306 1.00 98.25 261 ALA A CA 1
ATOM 1991 C C . ALA A 1 261 ? 7.288 -0.733 -22.354 1.00 98.25 261 ALA A C 1
ATOM 1993 O O . ALA A 1 261 ? 6.063 -0.683 -22.334 1.00 98.25 261 ALA A O 1
ATOM 1994 N N . HIS A 1 262 ? 7.978 -1.539 -21.548 1.00 98.62 262 HIS A N 1
ATOM 1995 C CA . HIS A 1 262 ? 7.371 -2.457 -20.587 1.00 98.62 262 HIS A CA 1
ATOM 1996 C C . HIS A 1 262 ? 7.695 -2.108 -19.130 1.00 98.62 262 HIS A C 1
ATOM 1998 O O . HIS A 1 262 ? 7.455 -2.923 -18.235 1.00 98.62 262 HIS A O 1
ATOM 2004 N N . ARG A 1 263 ? 8.206 -0.895 -18.882 1.00 98.62 263 ARG A N 1
ATOM 2005 C CA . ARG A 1 263 ? 8.548 -0.408 -17.547 1.00 98.62 263 ARG A CA 1
ATOM 2006 C C . ARG A 1 263 ? 7.744 0.837 -17.182 1.00 98.62 263 ARG A C 1
ATOM 2008 O O . ARG A 1 263 ? 7.784 1.859 -17.875 1.00 98.62 263 ARG A O 1
ATOM 2015 N N . ALA A 1 264 ? 7.045 0.737 -16.057 1.00 98.75 264 ALA A N 1
ATOM 2016 C CA . ALA A 1 264 ? 6.278 1.811 -15.444 1.00 98.75 264 ALA A CA 1
ATOM 2017 C C . ALA A 1 264 ? 6.812 2.134 -14.044 1.00 98.75 264 ALA A C 1
ATOM 2019 O O . ALA A 1 264 ? 7.299 1.248 -13.340 1.00 98.75 264 ALA A O 1
ATOM 2020 N N . ILE A 1 265 ? 6.676 3.386 -13.621 1.00 98.75 265 ILE A N 1
ATOM 2021 C CA . ILE A 1 265 ? 6.960 3.819 -12.252 1.00 98.75 265 ILE A CA 1
ATOM 2022 C C . ILE A 1 265 ? 5.901 4.814 -11.787 1.00 98.75 265 ILE A C 1
ATOM 2024 O O . ILE A 1 265 ? 5.506 5.706 -12.536 1.00 98.75 265 ILE A O 1
ATOM 2028 N N . ALA A 1 266 ? 5.423 4.663 -10.558 1.00 98.75 266 ALA A N 1
ATOM 2029 C CA . ALA A 1 266 ? 4.547 5.638 -9.934 1.00 98.75 266 ALA A CA 1
ATOM 2030 C C . ALA A 1 266 ? 4.742 5.702 -8.425 1.00 98.75 266 ALA A C 1
ATOM 2032 O O . ALA A 1 266 ? 5.262 4.769 -7.818 1.00 98.75 266 ALA A O 1
ATOM 2033 N N . GLY A 1 267 ? 4.266 6.775 -7.797 1.00 98.06 267 GLY A N 1
ATOM 2034 C CA . GLY A 1 267 ? 4.291 6.866 -6.345 1.00 98.06 267 GLY A CA 1
ATOM 2035 C C . GLY A 1 267 ? 3.443 7.980 -5.761 1.00 98.06 267 GLY A C 1
ATOM 2036 O O . GLY A 1 267 ? 3.096 8.942 -6.450 1.00 98.06 267 GLY A O 1
ATOM 2037 N N . LEU A 1 268 ? 3.132 7.840 -4.469 1.00 96.50 268 LEU A N 1
ATOM 2038 C CA . LEU A 1 268 ? 2.285 8.772 -3.721 1.00 96.50 268 LEU A CA 1
ATOM 2039 C C . LEU A 1 268 ? 3.102 9.715 -2.830 1.00 96.50 268 LEU A C 1
ATOM 2041 O O . LEU A 1 268 ? 4.013 9.271 -2.136 1.00 96.50 268 LEU A O 1
ATOM 2045 N N . SER A 1 269 ? 2.771 11.010 -2.804 1.00 93.94 269 SER A N 1
ATOM 2046 C CA . SER A 1 269 ? 3.412 12.019 -1.939 1.00 93.94 269 SER A CA 1
ATOM 2047 C C . SER A 1 269 ? 4.951 11.986 -2.045 1.00 93.94 269 SER A C 1
ATOM 2049 O O . SER A 1 269 ? 5.492 12.305 -3.107 1.00 93.94 269 SER A O 1
ATOM 2051 N N . MET A 1 270 ? 5.668 11.546 -1.002 1.00 93.00 270 MET A N 1
ATOM 2052 C CA . MET A 1 270 ? 7.114 11.276 -1.037 1.00 93.00 270 MET A CA 1
ATOM 2053 C C . MET A 1 270 ? 7.514 10.379 -2.216 1.00 93.00 270 MET A C 1
ATOM 2055 O O . MET A 1 270 ? 8.426 10.727 -2.963 1.00 93.00 270 MET A O 1
ATOM 2059 N N . GLY A 1 271 ? 6.804 9.270 -2.426 1.00 95.25 271 GLY A N 1
ATOM 2060 C CA . GLY A 1 271 ? 7.033 8.348 -3.534 1.00 95.25 271 GLY A CA 1
ATOM 2061 C C . GLY A 1 271 ? 6.792 8.987 -4.901 1.00 95.25 271 GLY A C 1
ATOM 2062 O O . GLY A 1 271 ? 7.429 8.605 -5.879 1.00 95.25 271 GLY A O 1
ATOM 2063 N N . GLY A 1 272 ? 5.924 9.998 -4.987 1.00 94.88 272 GLY A N 1
ATOM 2064 C CA . GLY A 1 272 ? 5.724 10.779 -6.210 1.00 94.88 272 GLY A CA 1
ATOM 2065 C C . GLY A 1 272 ? 6.924 11.677 -6.527 1.00 94.88 272 GLY A C 1
ATOM 2066 O O . GLY A 1 272 ? 7.358 11.749 -7.675 1.00 94.88 272 GLY A O 1
ATOM 2067 N N . ALA A 1 273 ? 7.531 12.287 -5.505 1.00 90.25 273 ALA A N 1
ATOM 2068 C CA . ALA A 1 273 ? 8.767 13.049 -5.669 1.00 90.25 273 ALA A CA 1
ATOM 2069 C C . ALA A 1 273 ? 9.945 12.129 -6.034 1.00 90.25 273 ALA A C 1
ATOM 2071 O O . ALA A 1 273 ? 10.703 12.433 -6.951 1.00 90.25 273 ALA A O 1
ATOM 2072 N N . GLN A 1 274 ? 10.047 10.962 -5.389 1.00 93.44 274 GLN A N 1
ATOM 2073 C CA . GLN A 1 274 ? 11.027 9.927 -5.743 1.00 93.44 274 GLN A CA 1
ATOM 2074 C C . GLN A 1 274 ? 10.831 9.430 -7.180 1.00 93.44 274 GLN A C 1
ATOM 2076 O O . GLN A 1 274 ? 11.802 9.283 -7.916 1.00 93.44 274 GLN A O 1
ATOM 2081 N N . THR A 1 275 ? 9.581 9.239 -7.609 1.00 95.94 275 THR A N 1
ATOM 2082 C CA . THR A 1 275 ? 9.247 8.868 -8.991 1.00 95.94 275 THR A CA 1
ATOM 2083 C C . THR A 1 275 ? 9.804 9.886 -9.979 1.00 95.94 275 THR A C 1
ATOM 2085 O O . THR A 1 275 ? 10.434 9.501 -10.960 1.00 95.94 275 THR A O 1
ATOM 2088 N N . LEU A 1 276 ? 9.626 11.183 -9.712 1.00 92.06 276 LEU A N 1
ATOM 2089 C CA . LEU A 1 276 ? 10.168 12.245 -10.560 1.00 92.06 276 LEU A CA 1
ATOM 2090 C C . LEU A 1 276 ? 11.704 12.252 -10.555 1.00 92.06 276 LEU A C 1
ATOM 2092 O O . LEU A 1 276 ? 12.309 12.307 -11.625 1.00 92.06 276 LEU A O 1
ATOM 2096 N N . ASN A 1 277 ? 12.331 12.125 -9.384 1.00 89.31 277 ASN A N 1
ATOM 2097 C CA . ASN A 1 277 ? 13.791 12.096 -9.246 1.00 89.31 277 ASN A CA 1
ATOM 2098 C C . ASN A 1 277 ? 14.440 10.892 -9.944 1.00 89.31 277 ASN A C 1
ATOM 2100 O O . ASN A 1 277 ? 15.557 11.003 -10.442 1.00 89.31 277 ASN A O 1
ATOM 2104 N N . ILE A 1 278 ? 13.752 9.750 -9.986 1.00 92.81 278 ILE A N 1
ATOM 2105 C CA . ILE A 1 278 ? 14.226 8.537 -10.659 1.00 92.81 278 ILE A CA 1
ATOM 2106 C C . ILE A 1 278 ? 13.953 8.624 -12.160 1.00 92.81 278 ILE A C 1
ATOM 2108 O O . ILE A 1 278 ? 14.862 8.440 -12.963 1.00 92.81 278 ILE A O 1
ATOM 2112 N N . ALA A 1 279 ? 12.714 8.905 -12.560 1.00 94.44 279 ALA A N 1
ATOM 2113 C CA . ALA A 1 279 ? 12.290 8.722 -13.942 1.00 94.44 279 ALA A CA 1
ATOM 2114 C C . ALA A 1 279 ? 12.732 9.859 -14.873 1.00 94.44 279 ALA A C 1
ATOM 2116 O O . ALA A 1 279 ? 13.069 9.596 -16.024 1.00 94.44 279 ALA A O 1
ATOM 2117 N N . VAL A 1 280 ? 12.755 11.115 -14.407 1.00 91.88 280 VAL A N 1
ATOM 2118 C CA . VAL A 1 280 ? 13.085 12.272 -15.264 1.00 91.88 280 VAL A CA 1
ATOM 2119 C C . VAL A 1 280 ? 14.540 12.241 -15.758 1.00 91.88 280 VAL A C 1
ATOM 2121 O O . VAL A 1 280 ? 14.758 12.501 -16.941 1.00 91.88 280 VAL A O 1
ATOM 2124 N N . PRO A 1 281 ? 15.545 11.874 -14.940 1.00 91.06 281 PRO A N 1
ATOM 2125 C CA . PRO A 1 281 ? 16.906 11.677 -15.443 1.00 91.06 281 PRO A CA 1
ATOM 2126 C C . PRO A 1 281 ? 17.079 10.415 -16.307 1.00 91.06 281 PRO A C 1
ATOM 2128 O O . PRO A 1 281 ? 18.056 10.326 -17.044 1.00 91.06 281 PRO A O 1
ATOM 2131 N N . HIS A 1 282 ? 16.136 9.464 -16.244 1.00 93.81 282 HIS A N 1
ATOM 2132 C CA . HIS A 1 282 ? 16.203 8.153 -16.905 1.00 93.81 282 HIS A CA 1
ATOM 2133 C C . HIS A 1 282 ? 14.994 7.908 -17.832 1.00 93.81 282 HIS A C 1
ATOM 2135 O O . HIS A 1 282 ? 14.433 6.814 -17.880 1.00 93.81 282 HIS A O 1
ATOM 2141 N N . LEU A 1 283 ? 14.553 8.916 -18.598 1.00 95.00 283 LEU A N 1
ATOM 2142 C CA . LEU A 1 283 ? 13.381 8.795 -19.493 1.00 95.00 283 LEU A CA 1
ATOM 2143 C C . LEU A 1 283 ? 13.546 7.734 -20.594 1.00 95.00 283 LEU A C 1
ATOM 2145 O O . LEU A 1 283 ? 12.564 7.294 -21.198 1.00 95.00 283 LEU A O 1
ATOM 2149 N N . ASN A 1 284 ? 14.780 7.318 -20.868 1.00 96.31 284 ASN A N 1
ATOM 2150 C CA . ASN A 1 284 ? 15.107 6.190 -21.735 1.00 96.31 284 ASN A CA 1
ATOM 2151 C C . ASN A 1 284 ? 14.761 4.826 -21.109 1.00 96.31 284 ASN A C 1
ATOM 2153 O O . ASN A 1 284 ? 14.718 3.843 -21.841 1.00 96.31 284 ASN A O 1
ATOM 2157 N N . GLU A 1 285 ? 14.491 4.752 -19.805 1.00 96.81 285 GLU A N 1
ATOM 2158 C CA . GLU A 1 285 ? 14.208 3.508 -19.076 1.00 96.81 285 GLU A CA 1
ATOM 2159 C C . GLU A 1 285 ? 12.722 3.314 -18.745 1.00 96.81 285 GLU A C 1
ATOM 2161 O O . GLU A 1 285 ? 12.292 2.171 -18.584 1.00 96.81 285 GLU A O 1
ATOM 2166 N N . PHE A 1 286 ? 11.928 4.394 -18.705 1.00 97.81 286 PHE A N 1
ATOM 2167 C CA . PHE A 1 286 ? 10.499 4.370 -18.363 1.00 97.81 286 PHE A CA 1
ATOM 2168 C C . PHE A 1 286 ? 9.625 4.936 -19.489 1.00 97.81 286 PHE A C 1
ATOM 2170 O O . PHE A 1 286 ? 9.863 6.039 -19.990 1.00 97.81 286 PHE A O 1
ATOM 2177 N N . ALA A 1 287 ? 8.579 4.202 -19.875 1.00 97.62 287 ALA A N 1
ATOM 2178 C CA . ALA A 1 287 ? 7.551 4.700 -20.796 1.00 97.62 287 ALA A CA 1
ATOM 2179 C C . ALA A 1 287 ? 6.328 5.284 -20.077 1.00 97.62 287 ALA A C 1
ATOM 2181 O O . ALA A 1 287 ? 5.645 6.129 -20.652 1.00 97.62 287 ALA A O 1
ATOM 2182 N N . TYR A 1 288 ? 6.080 4.869 -18.832 1.00 98.38 288 TYR A N 1
ATOM 2183 C CA . TYR A 1 288 ? 4.892 5.237 -18.064 1.00 98.38 288 TYR A CA 1
ATOM 2184 C C . TYR A 1 288 ? 5.302 5.777 -16.692 1.00 98.38 288 TYR A C 1
ATOM 2186 O O . TYR A 1 288 ? 6.018 5.103 -15.948 1.00 98.38 288 TYR A O 1
ATOM 2194 N N . ILE A 1 289 ? 4.861 6.994 -16.366 1.00 98.31 289 ILE A N 1
ATOM 2195 C CA . ILE A 1 289 ? 5.232 7.706 -15.136 1.00 98.31 289 ILE A CA 1
ATOM 2196 C C . ILE A 1 289 ? 3.956 8.236 -14.473 1.00 98.31 289 ILE A C 1
ATOM 2198 O O . ILE A 1 289 ? 3.217 8.999 -15.093 1.00 98.31 289 ILE A O 1
ATOM 2202 N N . GLY A 1 290 ? 3.695 7.838 -13.226 1.00 97.75 290 GLY A N 1
ATOM 2203 C CA . GLY A 1 290 ? 2.543 8.282 -12.435 1.00 97.75 290 GLY A CA 1
ATOM 2204 C C . GLY A 1 290 ? 2.957 9.050 -11.180 1.00 97.75 290 GLY A C 1
ATOM 2205 O O . GLY A 1 290 ? 3.743 8.566 -10.375 1.00 97.75 290 GLY A O 1
ATOM 2206 N N . VAL A 1 291 ? 2.412 10.246 -10.971 1.00 97.06 291 VAL A N 1
ATOM 2207 C CA . VAL A 1 291 ? 2.724 11.070 -9.794 1.00 97.06 291 VAL A CA 1
ATOM 2208 C C . VAL A 1 291 ? 1.436 11.321 -9.025 1.00 97.06 291 VAL A C 1
ATOM 2210 O O . VAL A 1 291 ? 0.596 12.104 -9.460 1.00 97.06 291 VAL A O 1
ATOM 2213 N N . TYR A 1 292 ? 1.261 10.639 -7.894 1.00 97.19 292 TYR A N 1
ATOM 2214 C CA . TYR A 1 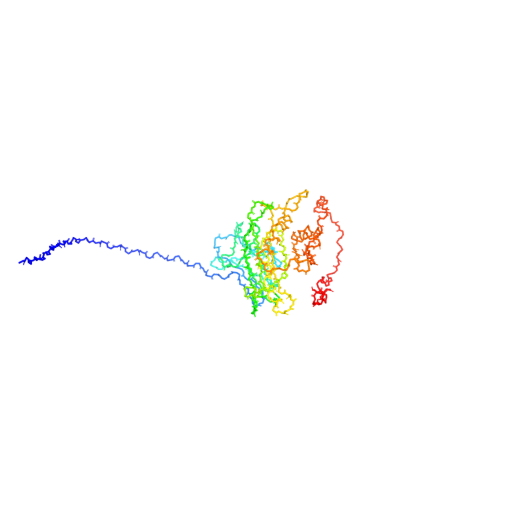292 ? 0.034 10.711 -7.104 1.00 97.19 292 TYR A CA 1
ATOM 2215 C C . TYR A 1 292 ? 0.217 11.695 -5.947 1.00 97.19 292 TYR A C 1
ATOM 2217 O O . TYR A 1 292 ? 1.113 11.531 -5.117 1.00 97.19 292 TYR A O 1
ATOM 2225 N N . SER A 1 293 ? -0.624 12.729 -5.885 1.00 91.88 293 SER A N 1
ATOM 2226 C CA . SER A 1 293 ? -0.655 13.703 -4.778 1.00 91.88 293 SER A CA 1
ATOM 2227 C C . SER A 1 293 ? 0.731 14.265 -4.413 1.00 91.88 293 SER A C 1
ATOM 2229 O O . SER A 1 293 ? 1.112 14.310 -3.243 1.00 91.88 293 SER A O 1
ATOM 2231 N N . SER A 1 294 ? 1.515 14.634 -5.430 1.00 88.88 294 SER A N 1
ATOM 2232 C CA . SER A 1 294 ? 2.894 15.122 -5.305 1.00 88.88 294 SER A CA 1
ATOM 2233 C C . SER A 1 294 ? 3.221 16.135 -6.413 1.00 88.88 294 SER A C 1
ATOM 2235 O O . SER A 1 294 ? 2.362 16.462 -7.231 1.00 88.88 294 SER A O 1
ATOM 2237 N N . GLY A 1 295 ? 4.451 16.645 -6.449 1.00 71.94 295 GLY A N 1
ATOM 2238 C CA . GLY A 1 295 ? 4.918 17.596 -7.457 1.00 71.94 295 GLY A CA 1
ATOM 2239 C C . GLY A 1 295 ? 6.440 17.635 -7.569 1.00 71.94 295 GLY A C 1
ATOM 2240 O O . GLY A 1 295 ? 7.150 16.973 -6.811 1.00 71.94 295 GLY A O 1
ATOM 2241 N N . LEU A 1 296 ? 6.948 18.427 -8.518 1.00 58.44 296 LEU A N 1
ATOM 2242 C CA . LEU A 1 296 ? 8.375 18.731 -8.604 1.00 58.44 296 LEU A CA 1
ATOM 2243 C C . LEU A 1 296 ? 8.787 19.482 -7.336 1.00 58.44 296 LEU A C 1
ATOM 2245 O O . LEU A 1 296 ? 8.371 20.619 -7.123 1.00 58.44 296 LEU A O 1
ATOM 2249 N N . ILE A 1 297 ? 9.629 18.864 -6.508 1.00 48.66 297 ILE A N 1
ATOM 2250 C CA . ILE A 1 297 ? 10.291 19.545 -5.390 1.00 48.66 297 ILE A CA 1
ATOM 2251 C C . ILE A 1 297 ? 11.478 20.336 -5.966 1.00 48.66 297 ILE A C 1
ATOM 2253 O O . ILE A 1 297 ? 12.641 20.047 -5.708 1.00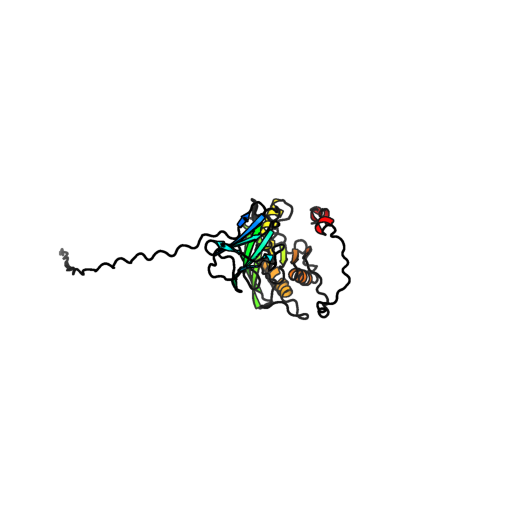 48.66 297 ILE A O 1
ATOM 2257 N N . GLY A 1 298 ? 11.175 21.302 -6.832 1.00 33.41 298 GLY A N 1
ATOM 2258 C CA . GLY A 1 298 ? 12.102 22.349 -7.241 1.00 33.41 298 GLY A CA 1
ATOM 2259 C C . GLY A 1 298 ? 11.954 23.507 -6.265 1.00 33.41 298 GLY A C 1
ATOM 2260 O O . GLY A 1 298 ? 10.878 24.084 -6.177 1.00 33.41 298 GLY A O 1
ATOM 2261 N N . GLU A 1 299 ? 13.009 23.803 -5.506 1.00 35.34 299 GLU A N 1
ATOM 2262 C CA . GLU A 1 299 ? 13.129 25.014 -4.685 1.00 35.34 299 GLU A CA 1
ATOM 2263 C C . GLU A 1 299 ? 11.913 25.333 -3.792 1.00 35.34 299 GLU A C 1
ATOM 2265 O O . GLU A 1 299 ? 11.234 26.348 -3.956 1.00 35.34 299 GLU A O 1
ATOM 2270 N N . PHE A 1 300 ? 11.704 24.551 -2.727 1.00 36.19 300 PHE A N 1
ATOM 2271 C CA . PHE A 1 300 ? 11.172 25.185 -1.522 1.00 36.19 300 PHE A CA 1
ATOM 2272 C C . PHE A 1 300 ? 12.248 26.153 -1.016 1.00 36.19 300 PHE A C 1
ATOM 2274 O O . PHE A 1 300 ? 13.111 25.793 -0.213 1.00 36.19 300 PHE A O 1
ATOM 2281 N N . GLY A 1 301 ? 12.181 27.405 -1.478 1.00 33.94 301 GLY A N 1
ATOM 2282 C CA . GLY A 1 301 ? 12.618 28.534 -0.664 1.00 33.94 301 GLY A CA 1
ATOM 2283 C C . GLY A 1 301 ? 12.055 28.375 0.757 1.00 33.94 301 GLY A C 1
ATOM 2284 O O . GLY A 1 301 ? 11.047 27.680 0.938 1.00 33.94 301 GLY A O 1
ATOM 2285 N N . PRO A 1 302 ? 12.719 28.949 1.778 1.00 34.03 302 PRO A N 1
ATOM 2286 C CA . PRO A 1 302 ? 12.436 28.649 3.179 1.00 34.03 302 PRO A CA 1
ATOM 2287 C C . PRO A 1 302 ? 10.931 28.677 3.430 1.00 34.03 302 PRO A C 1
ATOM 2289 O O . PRO A 1 302 ? 10.269 29.637 3.026 1.00 34.03 302 PRO A O 1
ATOM 2292 N N . MET A 1 303 ? 10.408 27.600 4.037 1.00 38.34 303 MET A N 1
ATOM 2293 C CA . MET A 1 303 ? 8.993 27.455 4.386 1.00 38.34 303 MET A CA 1
ATOM 2294 C C . MET A 1 303 ? 8.457 28.804 4.860 1.00 38.34 303 MET A C 1
ATOM 2296 O O . MET A 1 303 ? 8.897 29.323 5.889 1.00 38.34 303 MET A O 1
ATOM 2300 N N . ARG A 1 304 ? 7.532 29.396 4.094 1.00 38.16 304 ARG A N 1
ATOM 2301 C CA . ARG A 1 304 ? 6.828 30.586 4.569 1.00 38.16 304 ARG A CA 1
ATOM 2302 C C . ARG A 1 304 ? 6.139 30.187 5.877 1.00 38.16 304 ARG A C 1
ATOM 2304 O O . ARG A 1 304 ? 5.474 29.148 5.892 1.00 38.16 304 ARG A O 1
ATOM 2311 N N . PRO A 1 305 ? 6.293 30.964 6.962 1.00 36.31 305 PRO A N 1
ATOM 2312 C CA . PRO A 1 305 ? 5.635 30.660 8.222 1.00 36.31 305 PRO A CA 1
ATOM 2313 C C . PRO A 1 305 ? 4.133 30.497 7.990 1.00 36.31 305 PRO A C 1
ATOM 2315 O O . PRO A 1 305 ? 3.524 31.295 7.269 1.00 36.31 305 PRO A O 1
ATOM 2318 N N . ALA A 1 306 ? 3.546 29.464 8.592 1.00 41.12 306 ALA A N 1
ATOM 2319 C CA . ALA A 1 306 ? 2.103 29.279 8.619 1.00 41.12 306 ALA A CA 1
ATOM 2320 C C . ALA A 1 306 ? 1.460 30.539 9.226 1.00 41.12 306 ALA A C 1
ATOM 2322 O O . ALA A 1 306 ? 1.624 30.810 10.413 1.00 41.12 306 ALA A O 1
ATOM 2323 N N . GLY A 1 307 ? 0.800 31.353 8.396 1.00 41.56 307 GLY A N 1
ATOM 2324 C CA . GLY A 1 307 ? 0.166 32.598 8.845 1.00 41.56 307 GLY A CA 1
ATOM 2325 C C . GLY A 1 307 ? -0.018 33.694 7.793 1.00 41.56 307 GLY A C 1
ATOM 2326 O O 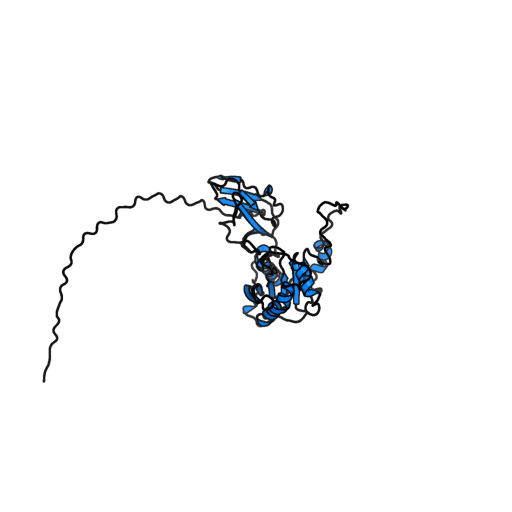. GLY A 1 307 ? -0.795 34.615 8.022 1.00 41.56 307 GLY A O 1
ATOM 2327 N N . ALA A 1 308 ? 0.621 33.623 6.623 1.00 39.66 308 ALA A N 1
ATOM 2328 C CA . ALA A 1 308 ? 0.367 34.601 5.562 1.00 39.66 308 ALA A CA 1
ATOM 2329 C C . ALA A 1 308 ? -0.833 34.169 4.701 1.00 39.66 308 ALA A C 1
ATOM 2331 O O . ALA A 1 308 ? -0.664 33.493 3.687 1.00 39.66 308 ALA A O 1
ATOM 2332 N N . GLY A 1 309 ? -2.042 34.549 5.126 1.00 43.09 309 GLY A N 1
ATOM 2333 C CA . GLY A 1 309 ? -3.276 34.378 4.359 1.00 43.09 309 GLY A CA 1
ATOM 2334 C C . GLY A 1 309 ? -3.181 35.044 2.984 1.00 43.09 309 GLY A C 1
ATOM 2335 O O . GLY A 1 309 ? -3.200 36.267 2.873 1.00 43.09 309 GLY A O 1
ATOM 2336 N N . GLY A 1 310 ? -3.059 34.228 1.937 1.00 35.94 310 GLY A N 1
ATOM 2337 C CA . GLY A 1 310 ? -3.365 34.632 0.568 1.00 35.94 310 GLY A CA 1
ATOM 2338 C C . GLY A 1 310 ? -4.870 34.499 0.309 1.00 35.94 310 GLY A C 1
ATOM 2339 O O . GLY A 1 310 ? -5.524 33.707 0.991 1.00 35.94 310 GLY A O 1
ATOM 2340 N N . PRO A 1 311 ? -5.438 35.258 -0.644 1.00 35.94 311 PRO A N 1
ATOM 2341 C CA . PRO A 1 311 ? -6.868 35.219 -0.918 1.00 35.94 311 PRO A CA 1
ATOM 2342 C C . PRO A 1 311 ? -7.297 33.801 -1.311 1.00 35.94 311 PRO A C 1
ATOM 2344 O O . PRO A 1 311 ? -6.813 33.234 -2.291 1.00 35.94 311 PRO A O 1
ATOM 2347 N N . THR A 1 312 ? -8.208 33.226 -0.530 1.00 38.81 312 THR A N 1
ATOM 2348 C CA . THR A 1 312 ? -8.883 31.968 -0.835 1.00 38.81 312 THR A CA 1
ATOM 2349 C C . THR A 1 312 ? -9.818 32.190 -2.018 1.00 38.81 312 THR A C 1
ATOM 2351 O O . THR A 1 312 ? -10.911 32.733 -1.874 1.00 38.81 312 THR A O 1
ATOM 2354 N N . ILE A 1 313 ? -9.403 31.756 -3.208 1.00 38.72 313 ILE A N 1
ATOM 2355 C CA . ILE A 1 313 ? -10.331 31.589 -4.328 1.00 38.72 313 ILE A CA 1
ATOM 2356 C C . ILE A 1 313 ? -11.145 30.327 -4.033 1.00 38.72 313 ILE A C 1
ATOM 2358 O O . ILE A 1 313 ? -10.721 29.213 -4.332 1.00 38.72 313 ILE A O 1
ATOM 2362 N N . GLN A 1 314 ? -12.310 30.496 -3.407 1.00 35.94 314 GLN A N 1
ATOM 2363 C CA . GLN A 1 314 ? -13.321 29.443 -3.344 1.00 35.94 314 GLN A CA 1
ATOM 2364 C C . GLN A 1 314 ? -13.901 29.254 -4.746 1.00 35.94 314 GLN A C 1
ATOM 2366 O O . GLN A 1 314 ? -14.787 29.986 -5.178 1.00 35.94 314 GLN A O 1
ATOM 2371 N N . THR A 1 315 ? -13.369 28.280 -5.478 1.00 41.03 315 THR A N 1
ATOM 2372 C CA . THR A 1 315 ? -14.056 27.724 -6.646 1.00 41.03 315 THR A CA 1
ATOM 2373 C C . THR A 1 315 ? -15.017 26.645 -6.136 1.00 41.03 315 THR A C 1
ATOM 2375 O O . THR A 1 315 ? -14.605 25.847 -5.290 1.00 41.03 315 THR A O 1
ATOM 2378 N N . PRO A 1 316 ? -16.284 26.597 -6.587 1.00 42.38 316 PRO A N 1
ATOM 2379 C CA . PRO A 1 316 ? -17.168 25.477 -6.271 1.00 42.38 316 PRO A CA 1
ATOM 2380 C C . PRO A 1 316 ? -16.497 24.160 -6.690 1.00 42.38 316 PRO A C 1
ATOM 2382 O O . PRO A 1 316 ? -15.787 24.167 -7.702 1.00 42.38 316 PRO A O 1
ATOM 2385 N N . PRO A 1 317 ? -16.694 23.042 -5.966 1.00 54.97 317 PRO A N 1
ATOM 2386 C CA . PRO A 1 317 ? -16.134 21.767 -6.384 1.00 54.97 317 PRO A CA 1
ATOM 2387 C C . PRO A 1 317 ? -16.773 21.377 -7.719 1.00 54.97 317 PRO A C 1
ATOM 2389 O O . PRO A 1 317 ? -17.940 21.000 -7.792 1.00 54.97 317 PRO A O 1
ATOM 2392 N N . GLY A 1 318 ? -16.011 21.552 -8.798 1.00 57.28 318 GLY A N 1
ATOM 2393 C CA . GLY A 1 318 ? -16.307 20.911 -10.069 1.00 57.28 318 GLY A CA 1
ATOM 2394 C C . GLY A 1 318 ? -16.074 19.403 -9.955 1.00 57.28 318 GLY A C 1
ATOM 2395 O O . GLY A 1 318 ? -15.475 18.958 -8.971 1.00 57.28 318 GLY A O 1
ATOM 2396 N N . PRO A 1 319 ? -16.504 18.623 -10.960 1.00 65.12 319 PRO A N 1
ATOM 2397 C CA . PRO A 1 319 ? -16.188 17.203 -11.010 1.00 65.12 319 PRO A CA 1
ATOM 2398 C C . PRO A 1 319 ? -14.680 16.989 -10.848 1.00 65.12 319 PRO A C 1
ATOM 2400 O O . PRO A 1 319 ? -13.870 17.818 -11.300 1.00 65.12 319 PRO A O 1
ATOM 2403 N N . SER A 1 320 ? -14.310 15.894 -10.185 1.00 65.31 320 SER A N 1
ATOM 2404 C CA . SER A 1 320 ? -12.914 15.534 -9.960 1.00 65.31 320 SER A CA 1
ATOM 2405 C C . SER A 1 320 ? -12.160 15.452 -11.292 1.00 65.31 320 SER A C 1
ATOM 2407 O O . SER A 1 320 ? -12.736 15.432 -12.387 1.00 65.31 320 SER A O 1
ATOM 2409 N N . TRP A 1 321 ? -10.829 15.476 -11.249 1.00 71.88 321 TRP A N 1
ATOM 2410 C CA . TRP A 1 321 ? -10.068 15.302 -12.485 1.00 71.88 321 TRP A CA 1
ATOM 2411 C C . TRP A 1 321 ? -10.392 13.948 -13.137 1.00 71.88 321 TRP A C 1
ATOM 2413 O O . TRP A 1 321 ? -10.560 13.887 -14.351 1.00 71.88 321 TRP A O 1
ATOM 2423 N N . GLU A 1 322 ? -10.575 12.908 -12.331 1.00 59.59 322 GLU A N 1
ATOM 2424 C CA . GLU A 1 322 ? -10.936 11.558 -12.751 1.00 59.59 322 GLU A CA 1
ATOM 2425 C C . GLU A 1 322 ? -12.305 11.532 -13.434 1.00 59.59 322 GLU A C 1
ATOM 2427 O O . GLU A 1 322 ? -12.439 10.967 -14.516 1.00 59.59 322 GLU A O 1
ATOM 2432 N N . GLU A 1 323 ? -13.304 12.207 -12.863 1.00 65.00 323 GLU A N 1
ATOM 2433 C CA . GLU A 1 323 ? -14.636 12.332 -13.463 1.00 65.00 323 GLU A CA 1
ATOM 2434 C C . GLU A 1 323 ? -14.588 13.083 -14.798 1.00 65.00 323 GLU A C 1
ATOM 2436 O O . GLU A 1 323 ? -15.266 12.705 -15.751 1.00 65.00 323 GLU A O 1
ATOM 2441 N N . ARG A 1 324 ? -13.741 14.114 -14.903 1.00 68.81 324 ARG A N 1
ATOM 2442 C CA . ARG A 1 324 ? -13.564 14.886 -16.145 1.00 68.81 324 ARG A CA 1
ATOM 2443 C C . ARG A 1 324 ? -12.823 14.130 -17.242 1.00 68.81 324 ARG A C 1
ATOM 2445 O O . ARG A 1 324 ? -12.962 14.489 -18.405 1.00 68.81 324 ARG A O 1
ATOM 2452 N N . ASN A 1 325 ? -12.026 13.126 -16.887 1.00 73.69 325 ASN A N 1
ATOM 2453 C CA . ASN A 1 325 ? -11.160 12.406 -17.823 1.00 73.69 325 ASN A CA 1
ATOM 2454 C C . ASN A 1 325 ? -11.495 10.911 -17.906 1.00 73.69 325 ASN A C 1
ATOM 2456 O O . ASN A 1 325 ? -10.690 10.127 -18.410 1.00 73.69 325 ASN A O 1
ATOM 2460 N N . LYS A 1 326 ? -12.687 10.517 -17.443 1.00 75.06 326 LYS A N 1
ATOM 2461 C CA . LYS A 1 326 ? -13.136 9.124 -17.379 1.00 75.06 326 LYS A CA 1
ATOM 2462 C C . LYS A 1 326 ? -13.004 8.396 -18.718 1.00 75.06 326 LYS A C 1
ATOM 2464 O O . LYS A 1 326 ? -12.481 7.290 -18.745 1.00 75.06 326 LYS A O 1
ATOM 2469 N N . ASP A 1 327 ? -13.353 9.046 -19.825 1.00 74.19 327 ASP A N 1
ATOM 2470 C CA . ASP A 1 327 ? -13.251 8.446 -21.162 1.00 74.19 327 ASP A CA 1
ATOM 2471 C C . ASP A 1 327 ? -11.803 8.134 -21.569 1.00 74.19 327 ASP A C 1
ATOM 2473 O O . ASP A 1 327 ? -11.546 7.133 -22.231 1.00 74.19 327 ASP A O 1
ATOM 2477 N N . VAL A 1 328 ? -10.836 8.958 -21.152 1.00 67.06 328 VAL A N 1
ATOM 2478 C CA . VAL A 1 328 ? -9.404 8.711 -21.396 1.00 67.06 328 VAL A CA 1
ATOM 2479 C C . VAL A 1 328 ? -8.903 7.585 -20.495 1.00 67.06 328 VAL A C 1
ATOM 2481 O O . VAL A 1 328 ? -8.158 6.716 -20.945 1.00 67.06 328 VAL A O 1
ATOM 2484 N N . LEU A 1 329 ? -9.335 7.578 -19.231 1.00 60.84 329 LEU A N 1
ATOM 2485 C CA . LEU A 1 329 ? -8.984 6.537 -18.268 1.00 60.84 329 LEU A CA 1
ATOM 2486 C C . LEU A 1 329 ? -9.571 5.171 -18.646 1.00 60.84 329 LEU A C 1
ATOM 2488 O O . LEU A 1 329 ? -8.908 4.159 -18.425 1.00 60.84 329 LEU A O 1
ATOM 2492 N N . ASP A 1 330 ? -10.753 5.129 -19.254 1.00 73.12 330 ASP A N 1
ATOM 2493 C CA . ASP A 1 330 ? -11.431 3.893 -19.657 1.00 73.12 330 ASP A CA 1
ATOM 2494 C C . ASP A 1 330 ? -11.020 3.427 -21.070 1.00 73.12 330 ASP A C 1
ATOM 2496 O O . ASP A 1 330 ? -11.316 2.299 -21.474 1.00 73.12 330 ASP A O 1
ATOM 2500 N N . ASN A 1 331 ? -10.273 4.243 -21.823 1.00 71.75 331 ASN A N 1
ATOM 2501 C CA . ASN A 1 331 ? -9.842 3.895 -23.172 1.00 71.75 331 ASN A CA 1
ATOM 2502 C C . ASN A 1 331 ? -8.619 2.958 -23.176 1.00 71.75 331 ASN A C 1
ATOM 2504 O O . ASN A 1 331 ? -7.465 3.379 -23.071 1.00 71.75 331 ASN A O 1
ATOM 2508 N N . ALA A 1 332 ? -8.879 1.666 -23.379 1.00 54.66 332 ALA A N 1
ATOM 2509 C CA . ALA A 1 332 ? -7.852 0.632 -23.478 1.00 54.66 332 ALA A CA 1
ATOM 2510 C C . ALA A 1 332 ? -6.903 0.791 -24.683 1.00 54.66 332 ALA A C 1
ATOM 2512 O O . ALA A 1 332 ? -5.810 0.236 -24.652 1.00 54.66 332 ALA A O 1
ATOM 2513 N N . SER A 1 333 ? -7.276 1.534 -25.733 1.00 51.97 333 SER A N 1
ATOM 2514 C CA . SER A 1 333 ? -6.401 1.747 -26.896 1.00 51.97 333 SER A CA 1
ATOM 2515 C C . SER A 1 333 ? -5.329 2.815 -26.665 1.00 51.97 333 SER A C 1
ATOM 2517 O O . SER A 1 333 ? -4.446 2.967 -27.505 1.00 51.97 333 SER A O 1
ATOM 2519 N N . LEU A 1 334 ? -5.421 3.582 -25.572 1.00 41.19 334 LEU A N 1
ATOM 2520 C CA . LEU A 1 334 ? -4.446 4.611 -25.189 1.00 41.19 334 LEU A CA 1
ATOM 2521 C C . LEU A 1 334 ? -3.402 4.108 -24.172 1.00 41.19 334 LEU A C 1
ATOM 2523 O O . LEU A 1 334 ? -2.554 4.893 -23.749 1.00 41.19 334 LEU A O 1
ATOM 2527 N N . LYS A 1 335 ? -3.461 2.830 -23.770 1.00 45.88 335 LYS A N 1
ATOM 2528 C CA . LYS A 1 335 ? -2.613 2.208 -22.736 1.00 45.88 335 LYS A CA 1
ATOM 2529 C C . LYS A 1 335 ? -1.707 1.118 -23.315 1.00 45.88 335 LYS A C 1
ATOM 2531 O O . LYS A 1 335 ? -0.520 1.068 -22.917 1.00 45.88 335 LYS A O 1
#

Secondary structure (DSSP, 8-state):
-----------PPPPP----PPPPPPP-PPPPPPPP----SEE-TTS-EEEEEE-TT-S-EEEE-TTSTT--TTTTB-EE-GGGEEEEEE-PPPSEEEEEEEEETTEEE--TT---EEEBSS-EEEEEEE---TTTS--SS---EEEEEEEEETTTTEEEEEEEEE-TTTTT----B-EEEEE--TTB-TTTTTTTT-HHHHHHHHHHTTSS---EEEEE----STTS---TTS--HHHHHIIIIIHHHHHHHS-B--SGGGEEEEEETHHHHHHHHHHTTTTTT-SEEEEES--------S---TT----------PPPHHHHTHHHHH-GGG-